Protein AF-A0A0M9DZT6-F1 (afdb_monomer)

Mean predicted aligned error: 10.67 Å

Secondary structure (DSSP, 8-state):
-HHHHHHHHHHHHHHHHTTSS-HHHHHHHHHHS-S--HHHHHHHHHHHHHHHHHHHHHHH-HHHHHHHHHHHHHHHHHHHHHHHHHHHT-SS-S-SSHHHHHHHHHHHHHHHHHHHHHHHHHHHHHHHHHHHTT-HHHHHHHTTS-TT--TTS---SPPP--SS-----HHHHHHHHHH-TT--GGGG--

Foldseek 3Di:
DLVVCVVVVVVVVVCVVVVVDDPVVVCCVQVVDPPDRPNVVSVVVVVVVVVVVVVVCCVVDPVNVVVVVVVVVLVVLLVVQLVVLCVQVDPDQQDPDPVSNVVVSVVSVVVLVVQLVLLVVLLVVLLVVCVVVVNVVVNVVSVVDHSSDPPPPPSHDDDDDDPDDPPPPSVVVSVVVVVPPPPPVVVPPD

pLDDT: mean 82.85, std 14.51, range [29.81, 97.62]

Solvent-accessible surface area (backbone atoms only — not comparable to full-atom values): 11210 Å² total; per-residue (Å²): 102,46,79,83,30,40,70,59,51,50,50,53,53,49,37,47,75,70,61,78,46,53,71,70,56,53,50,52,60,51,66,68,48,70,102,75,42,64,56,54,50,21,50,54,58,50,50,51,52,54,51,51,52,50,52,52,50,43,72,72,33,66,66,59,38,51,54,50,50,54,54,49,52,52,53,51,44,47,52,51,47,48,51,53,57,51,62,59,72,47,92,64,74,60,57,97,47,72,68,45,34,48,52,49,51,52,51,48,50,49,53,50,50,52,51,28,50,51,39,40,52,52,50,49,52,50,36,54,55,32,56,75,70,68,38,60,68,61,37,58,50,54,75,70,58,62,39,61,69,52,89,90,54,85,77,76,79,87,86,78,87,68,86,67,86,75,71,83,54,65,64,62,56,47,52,57,53,69,70,42,91,71,76,61,74,78,80,74,80,123

Structure (mmCIF, N/CA/C/O backbone):
data_AF-A0A0M9DZT6-F1
#
_entry.id   AF-A0A0M9DZT6-F1
#
loop_
_atom_site.group_PDB
_atom_site.id
_atom_site.type_symbol
_atom_site.label_atom_id
_atom_site.label_alt_id
_atom_site.label_comp_id
_atom_site.label_asym_id
_atom_site.label_entity_id
_atom_site.label_seq_id
_atom_site.pdbx_PDB_ins_code
_atom_site.Cartn_x
_atom_site.Cartn_y
_atom_si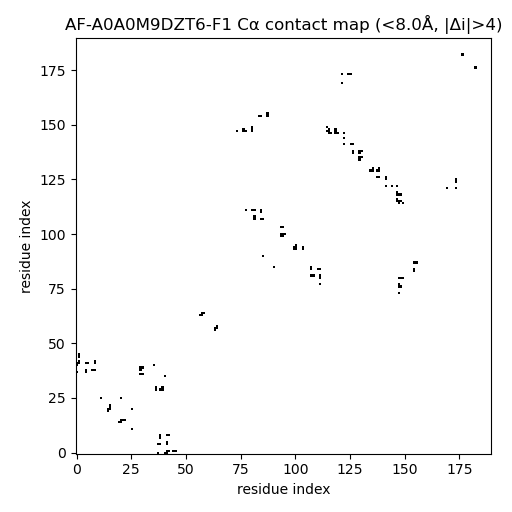te.Cartn_z
_atom_site.occupancy
_atom_site.B_iso_or_equiv
_atom_site.auth_seq_id
_atom_site.auth_comp_id
_atom_site.auth_asym_id
_atom_site.auth_atom_id
_atom_site.pdbx_PDB_model_num
ATOM 1 N N . MET A 1 1 ? 11.818 -10.547 -33.111 1.00 79.38 1 MET A N 1
ATOM 2 C CA . MET A 1 1 ? 12.364 -9.431 -32.307 1.00 79.38 1 MET A CA 1
ATOM 3 C C . MET A 1 1 ? 12.640 -9.843 -30.864 1.00 79.38 1 MET A C 1
ATOM 5 O O . MET A 1 1 ? 13.748 -9.607 -30.415 1.00 79.38 1 MET A O 1
ATOM 9 N N . ILE A 1 2 ? 11.700 -10.480 -30.147 1.00 88.31 2 ILE A N 1
ATOM 10 C CA . ILE A 1 2 ? 11.982 -10.993 -28.788 1.00 88.31 2 ILE A CA 1
ATOM 11 C C . ILE A 1 2 ? 13.050 -12.094 -28.830 1.00 88.31 2 ILE A C 1
ATOM 13 O O . ILE A 1 2 ? 14.079 -11.960 -28.187 1.00 88.31 2 ILE A O 1
ATOM 17 N N . VAL A 1 3 ? 12.852 -13.126 -29.660 1.00 93.38 3 VAL A N 1
ATOM 18 C CA . VAL A 1 3 ? 13.784 -14.268 -29.784 1.00 93.38 3 VAL A CA 1
ATOM 19 C C . VAL A 1 3 ? 15.208 -13.825 -30.139 1.00 93.38 3 VAL A C 1
ATOM 21 O O . VAL A 1 3 ? 16.168 -14.331 -29.577 1.00 93.38 3 VAL A O 1
ATOM 24 N N . SER A 1 4 ? 15.349 -12.838 -31.027 1.00 93.00 4 SER A N 1
ATOM 25 C CA . SER A 1 4 ? 16.654 -12.323 -31.465 1.00 93.00 4 SER A CA 1
ATOM 26 C C . SER A 1 4 ? 17.425 -11.571 -30.375 1.00 93.00 4 SER A C 1
ATOM 28 O O . SER A 1 4 ? 18.638 -11.470 -30.464 1.00 93.00 4 SER A O 1
ATOM 30 N N . GLU A 1 5 ? 16.735 -11.034 -29.368 1.00 94.31 5 GLU A N 1
ATOM 31 C CA . GLU A 1 5 ? 17.329 -10.265 -28.262 1.00 94.31 5 GLU A CA 1
ATOM 32 C C . GLU A 1 5 ? 17.191 -10.993 -26.915 1.00 94.31 5 GLU A C 1
ATOM 34 O O . GLU A 1 5 ? 17.476 -10.425 -25.860 1.00 94.31 5 GLU A O 1
ATOM 39 N N . TRP A 1 6 ? 16.748 -12.254 -26.928 1.00 94.69 6 TRP A N 1
ATOM 40 C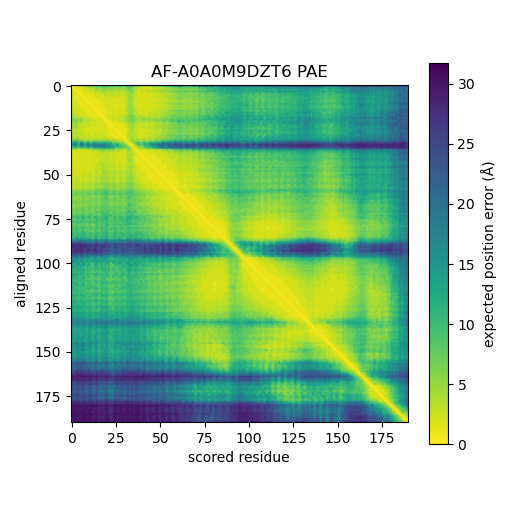 CA . TRP A 1 6 ? 16.420 -13.000 -25.716 1.00 94.69 6 TRP A CA 1
ATOM 41 C C . TRP A 1 6 ? 17.632 -13.177 -24.802 1.00 94.69 6 TRP A C 1
ATOM 43 O O . TRP A 1 6 ? 17.537 -12.921 -23.604 1.00 94.69 6 TRP A O 1
ATOM 53 N N . ASP A 1 7 ? 18.796 -13.493 -25.372 1.00 96.19 7 ASP A N 1
ATOM 54 C CA . ASP A 1 7 ? 20.043 -13.625 -24.614 1.00 96.19 7 ASP A CA 1
ATOM 55 C C . ASP A 1 7 ? 20.446 -12.314 -23.924 1.00 96.19 7 ASP A C 1
ATOM 57 O O . ASP A 1 7 ? 20.934 -12.324 -22.793 1.00 96.19 7 ASP A O 1
ATOM 61 N N . ASN A 1 8 ? 20.208 -11.166 -24.568 1.00 93.44 8 ASN A N 1
ATOM 62 C CA . ASN A 1 8 ? 20.478 -9.857 -23.973 1.00 93.44 8 ASN A CA 1
ATOM 63 C C . ASN A 1 8 ? 19.510 -9.561 -22.820 1.00 93.44 8 ASN A C 1
ATOM 65 O O . ASN A 1 8 ? 19.941 -9.080 -21.770 1.00 93.44 8 ASN A O 1
ATOM 69 N N . ASN A 1 9 ? 18.229 -9.902 -22.974 1.00 93.44 9 ASN A N 1
ATOM 70 C CA . ASN A 1 9 ? 17.236 -9.773 -21.907 1.00 93.44 9 ASN A CA 1
ATOM 71 C C . ASN A 1 9 ? 17.577 -10.674 -20.713 1.00 93.44 9 ASN A C 1
ATOM 73 O O . ASN A 1 9 ? 17.576 -10.204 -19.578 1.00 93.44 9 ASN A O 1
ATOM 77 N N . LEU A 1 10 ? 17.950 -11.934 -20.961 1.00 95.06 10 LEU A N 1
ATOM 78 C CA . LEU A 1 10 ? 18.382 -12.868 -19.919 1.00 95.06 10 LEU A CA 1
ATOM 79 C C . LEU A 1 10 ? 19.605 -12.355 -19.160 1.00 95.06 10 LEU A C 1
ATOM 81 O O . LEU A 1 10 ? 19.633 -12.435 -17.935 1.00 95.06 10 LEU A O 1
ATOM 85 N N . ARG A 1 11 ? 20.592 -11.780 -19.856 1.00 94.56 11 ARG A N 1
ATOM 86 C CA . ARG A 1 11 ? 21.756 -11.153 -19.208 1.00 94.56 11 ARG A CA 1
ATOM 87 C C . ARG A 1 11 ? 21.345 -9.986 -18.317 1.00 94.56 11 ARG A C 1
ATOM 89 O O . ARG A 1 11 ? 21.832 -9.888 -17.197 1.00 94.56 11 ARG A O 1
ATOM 96 N N . ILE A 1 12 ? 20.427 -9.134 -18.777 1.00 93.81 12 ILE A N 1
ATOM 97 C CA . ILE A 1 12 ? 19.889 -8.032 -17.965 1.00 93.81 12 ILE A CA 1
ATOM 98 C C . ILE A 1 12 ? 19.192 -8.579 -16.712 1.00 93.81 12 ILE A C 1
ATOM 100 O O . ILE A 1 12 ? 19.457 -8.095 -15.611 1.00 93.81 12 ILE A O 1
ATOM 104 N N . PHE A 1 13 ? 18.343 -9.599 -16.856 1.00 94.44 13 PHE A N 1
ATOM 105 C CA . PHE A 1 13 ? 17.651 -10.219 -15.725 1.00 94.44 13 PHE A CA 1
ATOM 106 C C . PHE A 1 13 ? 18.623 -10.880 -14.747 1.00 94.44 13 PHE A C 1
ATOM 108 O O . PHE A 1 13 ? 18.486 -10.686 -13.542 1.00 94.44 13 PHE A O 1
ATOM 115 N N . ALA A 1 14 ? 19.636 -11.590 -15.245 1.00 96.31 14 ALA A N 1
ATOM 116 C CA . ALA A 1 14 ? 20.667 -12.209 -14.423 1.00 96.31 14 ALA A CA 1
ATOM 117 C C . ALA A 1 14 ? 21.468 -11.160 -13.639 1.00 96.31 14 ALA A C 1
ATOM 119 O O . ALA A 1 14 ? 21.605 -11.286 -12.425 1.00 96.31 14 ALA A O 1
ATOM 120 N N . SER A 1 15 ? 21.930 -10.084 -14.285 1.00 95.50 15 SER A N 1
ATOM 121 C CA . SER A 1 15 ? 22.663 -9.010 -13.602 1.00 95.50 15 SER A CA 1
ATOM 122 C C . SER A 1 15 ? 21.811 -8.281 -12.555 1.00 95.50 15 SER A C 1
ATOM 124 O O . SER A 1 15 ? 22.331 -7.896 -11.507 1.00 95.50 15 SER A O 1
ATOM 126 N N . LEU A 1 16 ? 20.505 -8.108 -12.796 1.00 94.81 16 LEU A N 1
ATOM 127 C CA . LEU A 1 16 ? 19.576 -7.563 -11.798 1.00 94.81 16 LEU A CA 1
ATOM 128 C C . LEU A 1 16 ? 19.371 -8.533 -10.626 1.00 94.81 16 LEU A C 1
ATOM 130 O O . LEU A 1 16 ? 19.433 -8.116 -9.470 1.00 94.81 16 LEU A O 1
ATOM 134 N N . ALA A 1 17 ? 19.168 -9.823 -10.906 1.00 94.50 17 ALA A N 1
ATOM 135 C CA . ALA A 1 17 ? 18.980 -10.856 -9.888 1.00 94.50 17 ALA A CA 1
ATOM 136 C C . ALA A 1 17 ? 20.224 -11.030 -9.001 1.00 94.50 17 ALA A C 1
ATOM 138 O O . ALA A 1 17 ? 20.104 -11.156 -7.783 1.00 94.50 17 ALA A O 1
ATOM 139 N N . MET A 1 18 ? 21.419 -10.954 -9.596 1.00 96.19 18 MET A N 1
ATOM 140 C CA . MET A 1 18 ? 22.706 -10.983 -8.892 1.00 96.19 18 MET A CA 1
ATOM 141 C C . MET A 1 18 ? 23.053 -9.650 -8.207 1.00 96.19 18 MET A C 1
ATOM 143 O O . MET A 1 18 ? 24.067 -9.564 -7.520 1.00 96.19 18 MET A O 1
ATOM 147 N N . LYS A 1 19 ? 22.211 -8.614 -8.355 1.00 93.38 19 LYS A N 1
ATOM 148 C CA . LYS A 1 19 ? 22.417 -7.258 -7.813 1.00 93.38 19 LYS A CA 1
ATOM 149 C C . LYS A 1 19 ? 23.726 -6.597 -8.269 1.00 93.38 19 LYS A C 1
ATOM 151 O O . LYS A 1 19 ? 24.218 -5.684 -7.611 1.00 93.38 19 LYS A O 1
ATOM 156 N N . GLU A 1 20 ? 24.265 -7.012 -9.414 1.00 93.94 20 GLU A N 1
ATOM 157 C CA . GLU A 1 20 ? 25.467 -6.420 -10.021 1.00 93.94 20 GLU A CA 1
ATOM 158 C C . GLU A 1 20 ? 25.179 -5.051 -10.653 1.00 93.94 20 GLU A C 1
ATOM 160 O O . GLU A 1 20 ? 26.082 -4.245 -10.878 1.00 93.94 20 GLU A O 1
ATOM 165 N N . THR A 1 21 ? 23.908 -4.767 -10.945 1.00 92.56 21 THR A N 1
ATOM 166 C CA . THR A 1 21 ? 23.450 -3.476 -11.461 1.00 92.56 21 THR A CA 1
ATOM 167 C C . THR A 1 21 ? 22.092 -3.100 -10.877 1.00 92.56 21 THR A C 1
ATOM 169 O O . THR A 1 21 ? 21.307 -3.964 -10.487 1.00 92.56 21 THR A O 1
ATOM 172 N N . SER A 1 22 ? 21.794 -1.799 -10.823 1.00 93.44 22 SER A N 1
ATOM 173 C CA . SER A 1 22 ? 20.474 -1.313 -10.423 1.00 93.44 22 SER A CA 1
ATOM 174 C C . SER A 1 22 ? 19.540 -1.139 -11.620 1.00 93.44 22 SER A C 1
ATOM 176 O O . SER A 1 22 ? 19.960 -0.816 -12.734 1.00 93.44 22 SER A O 1
ATOM 178 N N . GLN A 1 23 ? 18.233 -1.251 -11.374 1.00 90.88 23 GLN A N 1
ATOM 179 C CA . GLN A 1 23 ? 17.206 -0.972 -12.382 1.00 90.88 23 GLN A CA 1
ATOM 180 C C . GLN A 1 23 ? 17.377 0.426 -13.002 1.00 90.88 23 GLN A C 1
ATOM 182 O O . GLN A 1 23 ? 17.257 0.590 -14.214 1.00 90.88 23 GLN A O 1
ATOM 187 N N . ALA A 1 24 ? 17.731 1.429 -12.192 1.00 93.00 24 ALA A N 1
ATOM 188 C CA . ALA A 1 24 ? 17.962 2.791 -12.665 1.00 93.00 24 ALA A CA 1
ATOM 189 C C . ALA A 1 24 ? 19.144 2.883 -13.648 1.00 93.00 24 ALA A C 1
ATOM 191 O O . ALA A 1 24 ? 19.077 3.636 -14.620 1.00 93.00 24 ALA A O 1
ATOM 192 N N . GLN A 1 25 ? 20.220 2.122 -13.423 1.00 92.12 25 GLN A N 1
ATOM 193 C CA . GLN A 1 25 ? 21.355 2.051 -14.348 1.00 92.12 25 GLN A CA 1
ATOM 194 C C . GLN A 1 25 ? 20.972 1.352 -15.654 1.00 92.12 25 GLN A C 1
ATOM 196 O O . GLN A 1 25 ? 21.301 1.860 -16.727 1.00 92.12 25 GLN A O 1
ATOM 201 N N . VAL A 1 26 ? 20.236 0.239 -15.575 1.00 91.31 26 VAL A N 1
ATOM 202 C CA . VAL A 1 26 ? 19.733 -0.491 -16.749 1.00 91.31 26 VAL A CA 1
ATOM 203 C C . VAL A 1 26 ? 18.841 0.407 -17.601 1.00 91.31 26 VAL A C 1
ATOM 205 O O . VAL A 1 26 ? 19.105 0.569 -18.789 1.00 91.31 26 VAL A O 1
ATOM 208 N N . ILE A 1 27 ? 17.843 1.065 -17.001 1.00 89.38 27 ILE A N 1
ATOM 209 C CA . ILE A 1 27 ? 16.939 1.977 -17.717 1.00 89.38 27 ILE A CA 1
ATOM 210 C C . ILE A 1 27 ? 17.725 3.124 -18.349 1.00 89.38 27 ILE A C 1
ATOM 212 O O . ILE A 1 27 ? 17.544 3.418 -19.528 1.00 89.38 27 ILE A O 1
ATOM 216 N N . ARG A 1 28 ? 18.639 3.753 -17.601 1.00 89.62 28 ARG A N 1
ATOM 217 C CA . ARG A 1 28 ? 19.465 4.848 -18.124 1.00 89.62 28 ARG A CA 1
ATOM 218 C C . ARG A 1 28 ? 20.302 4.400 -19.320 1.00 89.62 28 ARG A C 1
ATOM 220 O O . ARG A 1 28 ? 20.383 5.134 -20.297 1.00 89.62 28 ARG A O 1
ATOM 227 N N . LYS A 1 29 ? 20.886 3.200 -19.261 1.00 89.12 29 LYS A N 1
ATOM 228 C CA . LYS A 1 29 ? 21.697 2.622 -20.339 1.00 89.12 29 LYS A CA 1
ATOM 229 C C . LYS A 1 29 ? 20.857 2.224 -21.547 1.00 89.12 29 LYS A C 1
ATOM 231 O O . LYS A 1 29 ? 21.292 2.434 -22.667 1.00 89.12 29 LYS A O 1
ATOM 236 N N . LEU A 1 30 ? 19.670 1.658 -21.353 1.00 88.19 30 LEU A N 1
ATOM 237 C CA . LEU A 1 30 ? 18.794 1.275 -22.461 1.00 88.19 30 LEU A CA 1
ATOM 238 C C . LEU A 1 30 ? 18.207 2.500 -23.174 1.00 88.19 30 LEU A C 1
ATOM 240 O O . LEU A 1 30 ? 18.096 2.487 -24.401 1.00 88.19 30 LEU A O 1
ATOM 244 N N . SER A 1 31 ? 17.901 3.553 -22.413 1.00 84.94 31 SER A N 1
ATOM 245 C CA . SER A 1 31 ? 17.312 4.806 -22.899 1.00 84.94 31 SER A CA 1
ATOM 246 C C . SER A 1 31 ? 18.332 5.821 -23.429 1.00 84.94 31 SER A C 1
ATOM 248 O O . SER A 1 31 ? 17.931 6.784 -24.077 1.00 84.94 31 SER A O 1
ATOM 250 N N . SER A 1 32 ? 19.633 5.647 -23.165 1.00 82.69 32 SER A N 1
ATOM 251 C CA . SER A 1 32 ? 20.679 6.557 -23.659 1.00 82.69 32 SER A CA 1
ATOM 252 C C . SER A 1 32 ? 21.032 6.341 -25.132 1.00 82.69 32 SER A C 1
ATOM 254 O O . SER A 1 32 ? 21.527 7.258 -25.789 1.00 82.69 32 SER A O 1
ATOM 256 N N . TYR A 1 33 ? 20.773 5.150 -25.679 1.00 72.75 33 TYR A N 1
ATOM 257 C CA . TYR A 1 33 ? 20.941 4.892 -27.107 1.00 72.75 33 TYR A CA 1
ATOM 258 C C . TYR A 1 33 ? 19.842 5.611 -27.905 1.00 72.75 33 TYR A C 1
ATOM 260 O O . TYR A 1 33 ? 18.697 5.692 -27.462 1.00 72.75 33 TYR A O 1
ATOM 268 N N . LYS A 1 34 ? 20.183 6.136 -29.099 1.00 63.81 34 LYS A N 1
ATOM 269 C CA . LYS A 1 34 ? 19.223 6.756 -30.042 1.00 63.81 34 LYS A CA 1
ATOM 270 C C . LYS A 1 34 ? 17.942 5.916 -30.121 1.00 63.81 34 LYS A C 1
ATOM 272 O O . LYS A 1 34 ? 18.056 4.699 -30.082 1.00 63.81 34 LYS A O 1
ATOM 277 N N . ARG A 1 35 ? 16.787 6.588 -30.301 1.00 63.69 35 ARG A N 1
ATOM 278 C CA . ARG A 1 35 ? 15.351 6.167 -30.346 1.00 63.69 35 ARG A CA 1
ATOM 279 C C . ARG A 1 35 ? 14.955 4.729 -30.774 1.00 63.69 35 ARG A C 1
ATOM 281 O O . ARG A 1 35 ? 13.774 4.406 -30.743 1.00 63.69 35 ARG A O 1
ATOM 288 N N . ASN A 1 36 ? 15.873 3.866 -31.185 1.00 71.00 36 ASN A N 1
ATOM 289 C CA . ASN A 1 36 ? 15.648 2.542 -31.728 1.00 71.00 36 ASN A CA 1
ATOM 290 C C . ASN A 1 36 ? 16.573 1.476 -31.096 1.00 71.00 36 ASN A C 1
ATOM 292 O O . ASN A 1 36 ? 17.306 0.801 -31.812 1.00 71.00 36 ASN A O 1
ATOM 296 N N . ASN A 1 37 ? 16.564 1.329 -29.765 1.00 88.25 37 ASN A N 1
ATOM 297 C CA . ASN A 1 37 ? 17.274 0.237 -29.087 1.00 88.25 37 ASN A CA 1
ATOM 298 C C . ASN A 1 37 ? 16.478 -1.087 -29.236 1.00 88.25 37 ASN A C 1
ATOM 300 O O . ASN A 1 37 ? 15.364 -1.173 -28.706 1.00 88.25 37 ASN A O 1
ATOM 304 N N . PRO A 1 38 ? 17.003 -2.105 -29.949 1.00 90.06 38 PRO A N 1
ATOM 305 C CA . PRO A 1 38 ? 16.289 -3.358 -30.200 1.00 90.06 38 PRO A CA 1
ATOM 306 C C . PRO A 1 38 ? 16.051 -4.170 -28.922 1.00 90.06 38 PRO A C 1
ATOM 308 O O . PRO A 1 38 ? 14.961 -4.713 -28.761 1.00 90.06 38 PRO A O 1
ATOM 311 N N . THR A 1 39 ? 17.000 -4.182 -27.982 1.00 91.00 39 THR A N 1
ATOM 312 C CA . THR A 1 39 ? 16.859 -4.861 -26.686 1.00 91.00 39 THR A CA 1
ATOM 313 C C . THR A 1 39 ? 15.754 -4.217 -25.848 1.00 91.00 39 THR A C 1
ATOM 315 O O . THR A 1 39 ? 14.900 -4.910 -25.304 1.00 91.00 39 THR A O 1
ATOM 318 N N . LEU A 1 40 ? 15.689 -2.878 -25.809 1.00 90.81 40 LEU A N 1
ATOM 319 C CA . LEU A 1 40 ? 14.599 -2.167 -25.124 1.00 90.81 40 LEU A CA 1
ATOM 320 C C . LEU A 1 40 ? 13.233 -2.497 -25.741 1.00 90.81 40 LEU A C 1
ATOM 322 O O . LEU A 1 40 ? 12.272 -2.748 -25.019 1.00 90.81 40 LEU A O 1
ATOM 326 N N . LYS A 1 41 ? 13.141 -2.529 -27.075 1.00 91.00 41 LYS A N 1
ATOM 327 C CA . LYS A 1 41 ? 11.907 -2.925 -27.766 1.00 91.00 41 LYS A CA 1
ATOM 328 C C . LYS A 1 41 ? 11.523 -4.371 -27.460 1.00 91.00 41 LYS A C 1
ATOM 330 O O . LYS A 1 41 ? 10.357 -4.640 -27.205 1.00 91.00 41 LYS A O 1
ATOM 335 N N . ALA A 1 42 ? 12.486 -5.289 -27.464 1.00 93.06 42 ALA A N 1
ATOM 336 C CA . ALA A 1 42 ? 12.254 -6.683 -27.112 1.00 93.06 42 ALA A CA 1
ATOM 337 C C . ALA A 1 42 ? 11.767 -6.843 -25.663 1.00 93.06 42 ALA A C 1
ATOM 339 O O . ALA A 1 42 ? 10.868 -7.644 -25.430 1.00 93.06 42 ALA A O 1
ATOM 340 N N . LEU A 1 43 ? 12.304 -6.067 -24.712 1.00 91.81 43 LEU A N 1
ATOM 341 C CA . LEU A 1 43 ? 11.820 -6.033 -23.325 1.00 91.81 43 LEU A CA 1
ATOM 342 C C . LEU A 1 43 ? 10.376 -5.535 -23.230 1.00 91.81 43 LEU A C 1
ATOM 344 O O . LEU A 1 43 ? 9.578 -6.156 -22.541 1.00 91.81 43 LEU A O 1
ATOM 348 N N . ILE A 1 44 ? 10.027 -4.458 -23.942 1.00 91.50 44 ILE A N 1
ATOM 349 C CA . ILE A 1 44 ? 8.655 -3.927 -23.960 1.00 91.50 44 ILE A CA 1
ATOM 350 C C . ILE A 1 44 ? 7.678 -4.952 -24.551 1.00 91.50 44 ILE A C 1
ATOM 352 O O . ILE A 1 44 ? 6.599 -5.158 -24.006 1.00 91.50 44 ILE A O 1
ATOM 356 N N . GLU A 1 45 ? 8.032 -5.610 -25.658 1.00 93.94 45 GLU A N 1
ATOM 357 C CA . GLU A 1 45 ? 7.164 -6.644 -26.238 1.00 93.94 45 GLU A CA 1
ATOM 358 C C . GLU A 1 45 ? 7.059 -7.886 -25.342 1.00 93.94 45 GLU A C 1
ATOM 360 O O . GLU A 1 45 ? 5.994 -8.492 -25.266 1.00 93.94 45 GLU A O 1
ATOM 365 N N . PHE A 1 46 ? 8.126 -8.251 -24.627 1.00 94.00 46 PHE A N 1
ATOM 366 C CA . PHE A 1 46 ? 8.072 -9.316 -23.626 1.00 94.00 46 PHE A CA 1
ATOM 367 C C . PHE A 1 46 ? 7.142 -8.952 -22.457 1.00 94.00 46 PHE A C 1
ATOM 369 O O . PHE A 1 46 ? 6.284 -9.752 -22.093 1.00 94.00 46 PHE A O 1
ATOM 376 N N . ASP A 1 47 ? 7.249 -7.730 -21.929 1.00 94.00 47 ASP A N 1
ATOM 377 C CA . ASP A 1 47 ? 6.375 -7.212 -20.870 1.00 94.00 47 ASP A CA 1
ATOM 378 C C . ASP A 1 47 ? 4.894 -7.245 -21.282 1.00 94.00 47 ASP A C 1
ATOM 380 O O . ASP A 1 47 ? 4.046 -7.705 -20.522 1.00 94.00 47 ASP A O 1
ATOM 384 N N . LYS A 1 48 ? 4.578 -6.893 -22.536 1.00 96.06 48 LYS A N 1
ATOM 385 C CA . LYS A 1 48 ? 3.211 -7.007 -23.075 1.00 96.06 48 LYS A CA 1
ATOM 386 C C . LYS A 1 48 ? 2.670 -8.437 -23.066 1.00 96.06 48 LYS A C 1
ATOM 388 O O . LYS A 1 48 ? 1.472 -8.611 -22.845 1.00 96.06 48 LYS A O 1
ATOM 393 N N . ILE A 1 49 ? 3.504 -9.451 -23.315 1.00 96.06 49 ILE A N 1
ATOM 394 C CA . ILE A 1 49 ? 3.077 -10.860 -23.250 1.00 96.06 49 ILE A CA 1
ATOM 395 C C . ILE A 1 49 ? 2.706 -11.217 -21.810 1.00 96.06 49 ILE A C 1
ATOM 397 O O . ILE A 1 49 ? 1.623 -11.750 -21.580 1.00 96.06 49 ILE A O 1
ATOM 401 N N . ILE A 1 50 ? 3.563 -10.868 -20.845 1.00 96.19 50 ILE A N 1
ATOM 402 C CA . ILE A 1 50 ? 3.300 -11.101 -19.418 1.00 96.19 50 ILE A CA 1
ATOM 403 C C . ILE A 1 50 ? 2.029 -10.370 -18.975 1.00 96.19 50 ILE A C 1
ATOM 405 O O . ILE A 1 50 ? 1.166 -10.971 -18.341 1.00 96.19 50 ILE A O 1
ATOM 409 N N . MET A 1 51 ? 1.867 -9.107 -19.373 1.00 96.88 51 MET A N 1
ATOM 410 C CA . MET A 1 51 ? 0.672 -8.320 -19.071 1.00 96.88 51 MET A CA 1
ATOM 411 C C . MET A 1 51 ? -0.590 -8.931 -19.693 1.00 96.88 51 MET A C 1
ATOM 413 O O . MET A 1 51 ? -1.643 -8.940 -19.065 1.00 96.88 51 MET A O 1
ATOM 417 N N . SER A 1 52 ? -0.496 -9.475 -20.909 1.00 97.62 52 SER A N 1
ATOM 418 C CA . SER A 1 52 ? -1.627 -10.140 -21.565 1.00 97.62 52 SER A CA 1
ATOM 419 C C . SER A 1 52 ? -2.047 -11.402 -20.813 1.00 97.62 52 SER A C 1
ATOM 421 O O . SER A 1 52 ? -3.236 -11.593 -20.580 1.00 97.62 52 SER A O 1
ATOM 423 N N . LEU A 1 53 ? -1.085 -12.230 -20.389 1.00 96.75 53 LEU A N 1
ATOM 424 C CA . LEU A 1 53 ? -1.355 -13.413 -19.563 1.00 96.75 53 LEU A CA 1
ATOM 425 C C . LEU A 1 53 ? -1.998 -13.020 -18.229 1.00 96.75 53 LEU A C 1
ATOM 427 O O . LEU A 1 53 ? -3.043 -13.558 -17.880 1.00 96.75 53 LEU A O 1
ATOM 431 N N . TYR A 1 54 ? -1.443 -12.014 -17.551 1.00 95.69 54 TYR A N 1
ATOM 432 C CA . TYR A 1 54 ? -1.999 -11.482 -16.308 1.00 95.69 54 TYR A CA 1
ATOM 433 C C . TYR A 1 54 ? -3.444 -10.991 -16.472 1.00 95.69 54 TYR A C 1
ATOM 435 O O . TYR A 1 54 ? -4.291 -11.274 -15.631 1.00 95.69 54 TYR A O 1
ATOM 443 N N . ILE A 1 55 ? -3.751 -10.259 -17.551 1.00 96.50 55 ILE A N 1
ATOM 444 C CA . ILE A 1 55 ? -5.112 -9.769 -17.818 1.00 96.50 55 ILE A CA 1
ATOM 445 C C . ILE A 1 55 ? -6.071 -10.936 -18.072 1.00 96.50 55 ILE A C 1
ATOM 447 O O . ILE A 1 55 ? -7.202 -10.896 -17.592 1.00 96.50 55 ILE A O 1
ATOM 451 N N . LEU A 1 56 ? -5.642 -11.964 -18.812 1.00 96.62 56 LEU A N 1
ATOM 452 C CA . LEU A 1 56 ? -6.463 -13.152 -19.052 1.00 96.62 56 LEU A CA 1
ATOM 453 C C . LEU A 1 56 ? -6.772 -13.884 -17.740 1.00 96.62 56 LEU A C 1
ATOM 455 O O . LEU A 1 56 ? -7.941 -14.150 -17.472 1.00 96.62 56 LEU A O 1
ATOM 459 N N . GLU A 1 57 ? -5.763 -14.121 -16.898 1.00 95.12 57 GLU A N 1
ATOM 460 C CA . GLU A 1 57 ? -5.944 -14.707 -15.561 1.00 95.12 57 GLU A CA 1
ATOM 461 C C . GLU A 1 57 ? -6.873 -13.850 -14.691 1.00 95.12 57 GLU A C 1
ATOM 463 O O . GLU A 1 57 ? -7.800 -14.363 -14.073 1.00 95.12 57 GLU A O 1
ATOM 468 N N . TYR A 1 58 ? -6.697 -12.528 -14.700 1.00 94.62 58 TYR A N 1
ATOM 469 C CA . TYR A 1 58 ? -7.529 -11.597 -13.936 1.00 94.62 58 TYR A CA 1
ATOM 470 C C . TYR A 1 58 ? -9.010 -11.609 -14.360 1.00 94.62 58 TYR A C 1
ATOM 472 O O . TYR A 1 58 ? -9.908 -11.410 -13.533 1.00 94.62 58 TYR A O 1
ATOM 480 N N . ILE A 1 59 ? -9.283 -11.805 -15.654 1.00 94.38 59 ILE A N 1
ATOM 481 C CA . ILE A 1 59 ? -10.649 -11.894 -16.190 1.00 94.38 59 ILE A CA 1
ATOM 482 C C . ILE A 1 59 ? -11.295 -13.238 -15.833 1.00 94.38 59 ILE A C 1
ATOM 484 O O . ILE A 1 59 ? -12.495 -13.257 -15.540 1.00 94.38 59 ILE A O 1
ATOM 488 N N . ASP A 1 60 ? -10.525 -14.324 -15.847 1.00 96.12 60 ASP A N 1
ATOM 489 C CA . ASP A 1 60 ? -11.016 -15.687 -15.619 1.00 96.12 60 ASP A CA 1
ATOM 490 C C . ASP A 1 60 ? -11.195 -16.004 -14.123 1.00 96.12 60 ASP A C 1
ATOM 492 O O . ASP A 1 60 ? -12.204 -16.582 -13.727 1.00 96.12 60 ASP A O 1
ATOM 496 N N . ASP A 1 61 ? -10.277 -15.539 -13.267 1.00 95.94 61 ASP A N 1
ATOM 497 C CA . ASP A 1 61 ? -10.273 -15.829 -11.831 1.00 95.94 61 ASP A CA 1
ATOM 498 C C . ASP A 1 61 ? -10.959 -14.710 -11.001 1.00 95.94 61 ASP A C 1
ATOM 500 O O . ASP A 1 61 ? -10.425 -13.600 -10.833 1.00 95.94 61 ASP A O 1
ATOM 504 N N . PRO A 1 62 ? -12.158 -14.958 -10.435 1.00 94.12 62 PRO A N 1
ATOM 505 C CA . PRO A 1 62 ? -12.841 -13.997 -9.572 1.00 94.12 62 PRO A CA 1
ATOM 506 C C . PRO A 1 62 ? -12.133 -13.770 -8.225 1.00 94.12 62 PRO A C 1
ATOM 508 O O . PRO A 1 62 ? -12.225 -12.665 -7.678 1.00 94.12 62 PRO A O 1
ATOM 511 N N . ASP A 1 63 ? -11.407 -14.755 -7.693 1.00 93.75 63 ASP A N 1
ATOM 512 C CA . ASP A 1 63 ? -10.674 -14.626 -6.433 1.00 93.75 63 ASP A CA 1
ATOM 513 C C . ASP A 1 63 ? -9.441 -13.738 -6.613 1.00 93.75 63 ASP A C 1
ATOM 515 O O . ASP A 1 63 ? -9.223 -12.812 -5.820 1.00 93.75 63 ASP A O 1
ATOM 519 N N . MET A 1 64 ? -8.679 -13.935 -7.696 1.00 92.81 64 MET A N 1
ATOM 520 C CA . MET A 1 64 ? -7.589 -13.033 -8.091 1.00 92.81 64 MET A CA 1
ATOM 521 C C . MET A 1 64 ? -8.089 -11.590 -8.197 1.00 92.81 64 MET A C 1
ATOM 523 O O . MET A 1 64 ? -7.519 -10.676 -7.592 1.00 92.81 64 MET A O 1
ATOM 527 N N . ARG A 1 65 ? -9.207 -11.382 -8.897 1.00 93.69 65 ARG A N 1
ATOM 528 C CA . ARG A 1 65 ? -9.826 -10.063 -9.072 1.00 93.69 65 ARG A CA 1
ATOM 529 C C . ARG A 1 65 ? -10.230 -9.423 -7.750 1.00 93.69 65 ARG A C 1
ATOM 531 O O . ARG A 1 65 ? -9.924 -8.254 -7.506 1.00 93.69 65 ARG A O 1
ATOM 538 N N . SER A 1 66 ? -10.883 -10.190 -6.880 1.00 90.94 66 SER A N 1
ATOM 539 C CA . SER A 1 66 ? -11.294 -9.751 -5.544 1.00 90.94 66 SER A CA 1
ATOM 540 C C . SER A 1 66 ? -10.092 -9.331 -4.694 1.00 90.94 66 SER A C 1
ATOM 542 O O . SER A 1 66 ? -10.109 -8.279 -4.047 1.00 90.94 66 SER A O 1
ATOM 544 N N . ASN A 1 67 ? -9.002 -10.098 -4.745 1.00 89.12 67 ASN A N 1
ATOM 545 C CA . ASN A 1 67 ? -7.769 -9.796 -4.021 1.00 89.12 67 ASN A CA 1
ATOM 546 C C . ASN A 1 67 ? -7.074 -8.527 -4.541 1.00 89.12 67 ASN A C 1
ATOM 548 O O . ASN A 1 67 ? -6.627 -7.695 -3.739 1.00 89.12 67 ASN A O 1
ATOM 552 N N . VAL A 1 68 ? -7.028 -8.340 -5.863 1.00 90.81 68 VAL A N 1
ATOM 553 C CA . VAL A 1 68 ? -6.506 -7.117 -6.492 1.00 90.81 68 VAL A CA 1
ATOM 554 C C . VAL A 1 68 ? -7.349 -5.907 -6.088 1.00 90.81 68 VAL A C 1
ATOM 556 O O . VAL A 1 68 ? -6.796 -4.942 -5.562 1.00 90.81 68 VAL A O 1
ATOM 559 N N . HIS A 1 69 ? -8.679 -5.971 -6.221 1.00 89.00 69 HIS A N 1
ATOM 560 C CA . HIS A 1 69 ? -9.566 -4.882 -5.795 1.00 89.00 69 HIS A CA 1
ATOM 561 C C . HIS A 1 69 ? -9.419 -4.555 -4.314 1.00 89.00 69 HIS A C 1
ATOM 563 O O . HIS A 1 69 ? -9.335 -3.388 -3.948 1.00 89.00 69 HIS A O 1
ATOM 569 N N . ARG A 1 70 ? -9.323 -5.564 -3.443 1.00 86.69 70 ARG A N 1
ATOM 570 C CA . ARG A 1 70 ? -9.099 -5.342 -2.010 1.00 86.69 70 ARG A CA 1
ATOM 571 C C . ARG A 1 70 ? -7.804 -4.572 -1.753 1.00 86.69 70 ARG A C 1
ATOM 573 O O . ARG A 1 70 ? -7.763 -3.723 -0.866 1.00 86.69 70 ARG A O 1
ATOM 580 N N . THR A 1 71 ? -6.751 -4.870 -2.505 1.00 86.25 71 THR A N 1
ATOM 581 C CA . THR A 1 71 ? -5.455 -4.192 -2.378 1.00 86.25 71 THR A CA 1
ATOM 582 C C . THR A 1 71 ? -5.527 -2.758 -2.899 1.00 86.25 71 THR A C 1
ATOM 584 O O . THR A 1 71 ? -5.074 -1.845 -2.209 1.00 86.25 71 THR A O 1
ATOM 587 N N . LEU A 1 72 ? -6.170 -2.545 -4.051 1.00 88.12 72 LEU A N 1
ATOM 588 C CA . LEU A 1 72 ? -6.414 -1.215 -4.614 1.00 88.12 72 LEU A CA 1
ATOM 589 C C . LEU A 1 72 ? -7.237 -0.344 -3.661 1.00 88.12 72 LEU A C 1
ATOM 591 O O . LEU A 1 72 ? -6.795 0.744 -3.305 1.00 88.12 72 LEU A O 1
ATOM 595 N N . ASN A 1 73 ? -8.351 -0.863 -3.141 1.00 88.00 73 ASN A N 1
ATOM 596 C CA . ASN A 1 73 ? -9.218 -0.147 -2.204 1.00 88.00 73 ASN A CA 1
ATOM 597 C C . ASN A 1 73 ? -8.465 0.299 -0.939 1.00 88.00 73 ASN A C 1
ATOM 599 O O . ASN A 1 73 ? -8.723 1.378 -0.412 1.00 88.00 73 ASN A O 1
ATOM 603 N N . ARG A 1 74 ? -7.507 -0.499 -0.442 1.00 86.06 74 ARG A N 1
ATOM 604 C CA . ARG A 1 74 ? -6.649 -0.094 0.689 1.00 86.06 74 ARG A CA 1
ATOM 605 C C . ARG A 1 74 ? -5.744 1.082 0.323 1.00 86.06 74 ARG A C 1
ATOM 607 O O . ARG A 1 74 ? -5.607 2.005 1.123 1.00 86.06 74 ARG A O 1
ATOM 614 N N . GLY A 1 75 ? -5.137 1.047 -0.864 1.00 88.62 75 GLY A N 1
ATOM 615 C CA . GLY A 1 75 ? -4.314 2.143 -1.378 1.00 88.62 75 GLY A CA 1
ATOM 616 C C . GLY A 1 75 ? -5.127 3.422 -1.576 1.00 88.62 75 GLY A C 1
ATOM 617 O O . GLY A 1 75 ? -4.728 4.489 -1.117 1.00 88.62 75 GLY A O 1
ATOM 618 N N . GLU A 1 76 ? -6.310 3.310 -2.176 1.00 89.81 76 GLU A N 1
ATOM 619 C CA . GLU A 1 76 ? -7.237 4.428 -2.360 1.00 89.81 76 GLU A CA 1
ATOM 620 C C . GLU A 1 76 ? -7.692 5.022 -1.026 1.00 89.81 76 GLU A C 1
ATOM 622 O O . GLU A 1 76 ? -7.634 6.238 -0.858 1.00 89.81 76 GLU A O 1
ATOM 627 N N . ALA A 1 77 ? -8.059 4.191 -0.046 1.00 89.00 77 ALA A N 1
ATOM 628 C CA . ALA A 1 77 ?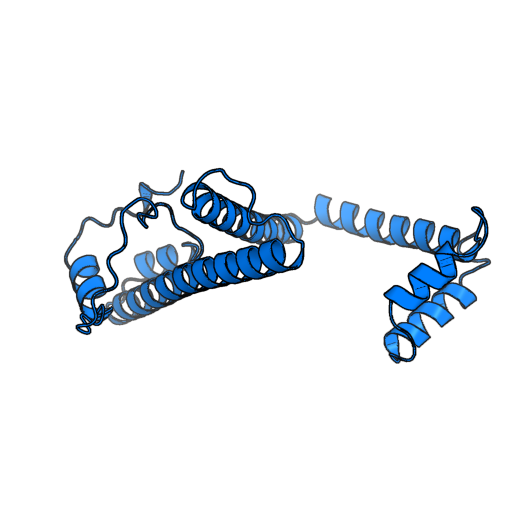 -8.426 4.654 1.291 1.00 89.00 77 ALA A CA 1
ATOM 629 C C . ALA A 1 77 ? -7.277 5.422 1.968 1.00 89.00 77 ALA A C 1
ATOM 631 O O . ALA A 1 77 ? -7.500 6.478 2.564 1.00 89.00 77 ALA A O 1
ATOM 632 N N . LEU A 1 78 ? -6.036 4.939 1.830 1.00 90.31 78 LEU A N 1
ATOM 633 C CA . LEU A 1 78 ? -4.855 5.641 2.335 1.00 90.31 78 LEU A CA 1
ATOM 634 C C . LEU A 1 78 ? -4.660 6.986 1.624 1.00 90.31 78 LEU A C 1
ATOM 636 O O . LEU A 1 78 ? -4.398 7.999 2.271 1.00 90.31 78 LEU A O 1
ATOM 640 N N . HIS A 1 79 ? -4.816 7.026 0.302 1.00 90.62 79 HIS A N 1
ATOM 641 C CA . HIS A 1 79 ? -4.725 8.272 -0.455 1.00 90.62 79 HIS A CA 1
ATOM 642 C C . HIS A 1 79 ? -5.832 9.265 -0.085 1.00 90.62 79 HIS A C 1
ATOM 644 O O . HIS A 1 79 ? -5.563 10.464 0.014 1.00 90.62 79 HIS A O 1
ATOM 650 N N . GLN A 1 80 ? -7.050 8.791 0.176 1.00 91.00 80 GLN A N 1
ATOM 651 C CA . GLN A 1 80 ? -8.152 9.619 0.665 1.00 91.00 80 GLN A CA 1
ATOM 652 C C . GLN A 1 80 ? -7.851 10.194 2.055 1.00 91.00 80 GLN A C 1
ATOM 654 O O . GLN A 1 80 ? -8.048 11.391 2.259 1.00 91.00 80 GLN A O 1
ATOM 659 N N . LEU A 1 81 ? -7.304 9.388 2.973 1.00 90.75 81 LEU A N 1
ATOM 660 C CA . LEU A 1 81 ? -6.839 9.849 4.286 1.00 90.75 81 LEU A CA 1
ATOM 661 C C . LEU A 1 81 ? -5.769 10.940 4.151 1.00 90.75 81 LEU A C 1
ATOM 663 O O . LEU A 1 81 ? -5.899 12.023 4.719 1.00 90.75 81 LEU A O 1
ATOM 667 N N . ILE A 1 82 ? -4.736 10.692 3.343 1.00 90.06 82 ILE A N 1
ATOM 668 C CA . ILE A 1 82 ? -3.677 11.672 3.066 1.00 90.06 82 ILE A CA 1
ATOM 669 C C . ILE A 1 82 ? -4.277 12.961 2.486 1.00 90.06 82 ILE A C 1
ATOM 671 O O . ILE A 1 82 ? -3.911 14.059 2.903 1.00 90.06 82 ILE A O 1
ATOM 675 N N . SER A 1 83 ? -5.223 12.849 1.549 1.00 88.06 83 SER A N 1
ATOM 676 C CA . SER A 1 83 ? -5.924 14.001 0.974 1.00 88.06 83 SER A CA 1
ATOM 677 C C . SER A 1 83 ? -6.690 14.794 2.037 1.00 88.06 83 SER A C 1
ATOM 679 O O . SER A 1 83 ? -6.634 16.024 2.041 1.00 88.06 83 SER A O 1
ATOM 681 N N . ALA A 1 84 ? -7.368 14.114 2.963 1.00 88.88 84 ALA A N 1
ATOM 682 C CA . ALA A 1 84 ? -8.107 14.746 4.049 1.00 88.88 84 ALA A CA 1
ATOM 683 C C . ALA A 1 84 ? -7.190 15.508 5.014 1.00 88.88 84 ALA A C 1
ATOM 685 O O . ALA A 1 84 ? -7.458 16.671 5.307 1.00 88.88 84 ALA A O 1
ATOM 686 N N . ILE A 1 85 ? -6.070 14.902 5.425 1.00 88.69 85 ILE A N 1
ATOM 687 C CA . ILE A 1 85 ? -5.063 15.552 6.280 1.00 88.69 85 ILE A CA 1
ATOM 688 C C . ILE A 1 85 ? -4.526 16.817 5.598 1.00 88.69 85 ILE A C 1
ATOM 690 O O . ILE A 1 85 ? -4.475 17.888 6.203 1.00 88.69 85 ILE A O 1
ATOM 694 N N . ARG A 1 86 ? -4.194 16.728 4.304 1.00 85.19 86 ARG A N 1
ATOM 695 C CA . ARG A 1 86 ? -3.681 17.874 3.540 1.00 85.19 86 ARG A CA 1
ATOM 696 C C . ARG A 1 86 ? -4.691 19.011 3.425 1.00 85.19 86 ARG A C 1
ATOM 698 O O . ARG A 1 86 ? -4.303 20.170 3.519 1.00 85.19 86 ARG A O 1
ATOM 705 N N . LYS A 1 87 ? -5.982 18.704 3.253 1.00 83.19 87 LYS A N 1
ATOM 706 C CA . LYS A 1 87 ? -7.047 19.721 3.157 1.00 83.19 87 LYS A CA 1
ATOM 707 C C . LYS A 1 87 ? -7.162 20.589 4.412 1.00 83.19 87 LYS A C 1
ATOM 709 O O . LYS A 1 87 ? -7.548 21.747 4.293 1.00 83.19 87 LYS A O 1
ATOM 714 N N . VAL A 1 88 ? -6.845 20.044 5.586 1.00 78.69 88 VAL A N 1
ATOM 715 C CA . VAL A 1 88 ? -6.900 20.770 6.865 1.00 78.69 88 VAL A CA 1
ATOM 716 C C . VAL A 1 88 ? -5.735 21.743 7.020 1.00 78.69 88 VAL A C 1
ATOM 718 O O . VAL A 1 88 ? -5.902 22.808 7.605 1.00 78.69 88 VAL A O 1
ATOM 721 N N . SER A 1 89 ? -4.570 21.412 6.466 1.00 67.38 89 SER A N 1
ATOM 722 C CA . SER A 1 89 ? -3.316 22.157 6.640 1.00 67.38 89 SER A CA 1
ATOM 723 C C . SER A 1 89 ? -3.248 23.503 5.888 1.00 67.38 89 SER A C 1
ATOM 725 O O . SER A 1 89 ? -2.162 24.053 5.722 1.00 67.38 89 SER A O 1
ATOM 727 N N . ASP A 1 90 ? -4.391 24.064 5.495 1.00 61.22 90 ASP A N 1
ATOM 728 C CA . ASP A 1 90 ? -4.545 25.250 4.648 1.00 61.22 90 ASP A CA 1
ATOM 729 C C . ASP A 1 90 ? -4.171 24.988 3.171 1.00 61.22 90 ASP A C 1
ATOM 731 O O . ASP A 1 90 ? -3.200 24.307 2.853 1.00 61.22 90 ASP A O 1
ATOM 735 N N . LYS A 1 91 ? -4.961 25.514 2.222 1.00 56.69 91 LYS A N 1
ATOM 736 C CA . LYS A 1 91 ? -4.885 25.197 0.770 1.00 56.69 91 LYS A CA 1
ATOM 737 C C . LYS A 1 91 ? -3.623 25.720 0.056 1.00 56.69 91 LYS A C 1
ATOM 739 O O . LYS A 1 91 ? -3.594 25.797 -1.174 1.00 56.69 91 LYS A O 1
ATOM 744 N N . LYS A 1 92 ? -2.596 26.137 0.794 1.00 58.97 92 LYS A N 1
ATOM 745 C CA . LYS A 1 92 ? -1.338 26.609 0.216 1.00 58.97 92 LYS A CA 1
ATOM 746 C C . LYS A 1 92 ? -0.497 25.390 -0.141 1.00 58.97 92 LYS A C 1
ATOM 748 O O . LYS A 1 92 ? -0.350 24.482 0.669 1.00 58.97 92 LYS A O 1
ATOM 753 N N . LEU A 1 93 ? 0.025 25.366 -1.368 1.00 58.44 93 LEU A N 1
ATOM 754 C CA . LEU A 1 93 ? 0.997 24.358 -1.790 1.00 58.44 93 LEU A CA 1
ATOM 755 C C . LEU A 1 93 ? 2.082 24.235 -0.707 1.00 58.44 93 LEU A C 1
ATOM 757 O O . LEU A 1 93 ? 2.583 25.271 -0.254 1.00 58.44 93 LEU A O 1
ATOM 7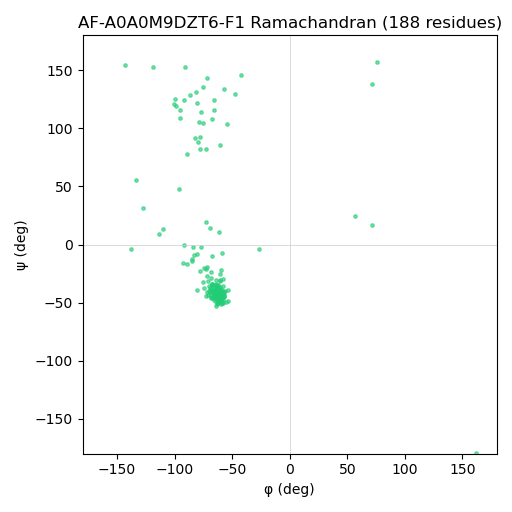61 N N . PRO A 1 94 ? 2.398 23.014 -0.249 1.00 56.69 94 PRO A N 1
ATOM 762 C CA . PRO A 1 94 ? 3.359 22.834 0.819 1.00 56.69 94 PRO A CA 1
ATOM 763 C C . PRO A 1 94 ? 4.739 23.239 0.316 1.00 56.69 94 PRO A C 1
ATOM 765 O O . PRO A 1 94 ? 5.327 22.550 -0.504 1.00 56.69 94 PRO A O 1
ATOM 768 N N . GLY A 1 95 ? 5.235 24.372 0.801 1.00 58.47 95 GLY A N 1
ATOM 769 C CA . GLY A 1 95 ? 6.583 24.843 0.510 1.00 58.47 95 GLY A CA 1
ATOM 770 C C . GLY A 1 95 ? 6.785 25.432 -0.889 1.00 58.47 95 GLY A C 1
ATOM 771 O O . GLY A 1 95 ? 6.041 25.178 -1.837 1.00 58.47 95 GLY A O 1
ATOM 772 N N . LYS A 1 96 ? 7.819 26.266 -1.009 1.00 66.44 96 LYS A N 1
ATOM 773 C CA . LYS A 1 96 ? 8.303 26.793 -2.300 1.00 66.44 96 LYS A CA 1
ATOM 774 C C . LYS A 1 96 ? 9.423 25.924 -2.885 1.00 66.44 96 LYS A C 1
ATOM 776 O O . LYS A 1 96 ? 9.708 26.040 -4.073 1.00 66.44 96 LYS A O 1
ATOM 781 N N . ASN A 1 97 ? 10.019 25.058 -2.059 1.00 79.06 97 ASN A N 1
ATOM 782 C CA . ASN A 1 97 ? 11.192 24.247 -2.375 1.00 79.06 97 ASN A CA 1
ATOM 783 C C . ASN A 1 97 ? 10.885 22.741 -2.297 1.00 79.06 97 ASN A C 1
ATOM 785 O O . ASN A 1 97 ? 10.054 22.308 -1.500 1.00 79.06 97 ASN A O 1
ATOM 789 N N . GLU A 1 98 ? 11.618 21.932 -3.066 1.00 83.19 98 GLU A N 1
ATOM 790 C CA . GLU A 1 98 ? 11.475 20.465 -3.118 1.00 83.19 98 GLU A CA 1
ATOM 791 C C . GLU A 1 98 ? 11.640 19.799 -1.739 1.00 83.19 98 GLU A C 1
ATOM 793 O O . GLU A 1 98 ? 10.837 18.952 -1.358 1.00 83.19 98 GLU A O 1
ATOM 798 N N . ILE A 1 99 ? 12.609 20.262 -0.943 1.00 86.31 99 ILE A N 1
ATOM 799 C CA . ILE A 1 99 ? 12.863 19.754 0.416 1.00 86.31 99 ILE A CA 1
ATOM 800 C C . ILE A 1 99 ? 11.667 20.018 1.344 1.00 86.31 99 ILE A C 1
ATOM 802 O O . ILE A 1 99 ? 11.292 19.169 2.147 1.00 86.31 99 ILE A O 1
ATOM 806 N N . GLU A 1 100 ? 11.037 21.190 1.239 1.00 83.00 100 GLU A N 1
ATOM 807 C CA . GLU A 1 100 ? 9.871 21.530 2.064 1.00 83.00 100 GLU A CA 1
ATOM 808 C C . GLU A 1 100 ? 8.658 20.669 1.687 1.00 83.00 100 GLU A C 1
ATOM 810 O O . GLU A 1 100 ? 7.922 20.223 2.570 1.00 83.00 100 GLU A O 1
ATOM 815 N N . MET A 1 101 ? 8.479 20.386 0.390 1.00 82.94 101 MET A N 1
ATOM 816 C CA . MET A 1 101 ? 7.461 19.452 -0.099 1.00 82.94 101 MET A CA 1
ATOM 817 C C . MET A 1 101 ? 7.695 18.036 0.432 1.00 82.94 101 MET A C 1
ATOM 819 O O . MET A 1 101 ? 6.743 17.375 0.851 1.00 82.94 101 MET A O 1
ATOM 823 N N . GLU A 1 102 ? 8.943 17.571 0.429 1.00 87.44 102 GLU A N 1
ATOM 824 C CA . GLU A 1 102 ? 9.316 16.254 0.946 1.00 87.44 102 GLU A CA 1
ATOM 825 C C . GLU A 1 102 ? 9.041 16.145 2.449 1.00 87.44 102 GLU A C 1
ATOM 827 O O . GLU A 1 102 ? 8.311 15.249 2.872 1.00 87.44 102 GLU A O 1
ATOM 832 N N . ILE A 1 103 ? 9.513 17.109 3.247 1.00 87.31 103 ILE A N 1
ATOM 833 C CA . ILE A 1 103 ? 9.259 17.151 4.695 1.00 87.31 103 ILE A CA 1
ATOM 834 C C . ILE A 1 103 ? 7.756 17.156 4.976 1.00 87.31 103 ILE A C 1
ATOM 836 O O . ILE A 1 103 ? 7.272 16.400 5.816 1.00 87.31 103 ILE A O 1
ATOM 840 N N . TYR A 1 104 ? 6.990 17.975 4.255 1.00 86.31 104 TYR A N 1
ATOM 841 C CA . TYR A 1 104 ? 5.542 18.022 4.415 1.00 86.31 104 TYR A CA 1
ATOM 842 C C . TYR A 1 104 ? 4.867 16.684 4.079 1.00 86.31 104 TYR A C 1
ATOM 844 O O . TYR A 1 104 ? 3.950 16.246 4.784 1.00 86.31 104 TYR A O 1
ATOM 852 N N . ASN A 1 105 ? 5.316 16.018 3.012 1.00 87.50 105 ASN A N 1
ATOM 853 C CA . ASN A 1 105 ? 4.815 14.703 2.631 1.00 87.50 105 ASN A CA 1
ATOM 854 C C . ASN A 1 105 ? 5.106 13.665 3.713 1.00 87.50 105 ASN A C 1
ATOM 856 O O . ASN A 1 105 ? 4.196 12.926 4.089 1.00 87.50 105 ASN A O 1
ATOM 860 N N . GLU A 1 106 ? 6.319 13.649 4.258 1.00 90.88 106 GLU A N 1
ATOM 861 C CA . GLU A 1 106 ? 6.690 12.730 5.333 1.00 90.88 106 GLU A CA 1
ATOM 862 C C . GLU A 1 106 ? 5.924 13.015 6.630 1.00 90.88 106 GLU A C 1
ATOM 864 O O . GLU A 1 106 ? 5.392 12.088 7.240 1.00 90.88 106 GLU A O 1
ATOM 869 N N . CYS A 1 107 ? 5.728 14.283 7.002 1.00 89.81 107 CYS A N 1
ATOM 870 C CA . CYS A 1 107 ? 4.868 14.654 8.129 1.00 89.81 107 CYS A CA 1
ATOM 871 C C . CYS A 1 107 ? 3.416 14.193 7.922 1.00 89.81 107 CYS A C 1
ATOM 873 O O . CYS A 1 107 ? 2.791 13.657 8.837 1.00 89.81 107 CYS A O 1
ATOM 875 N N . THR A 1 108 ? 2.875 14.346 6.710 1.00 90.44 108 THR A N 1
ATOM 876 C CA . THR A 1 108 ? 1.521 13.874 6.379 1.00 90.44 108 THR A CA 1
ATOM 877 C C . THR A 1 108 ? 1.420 12.351 6.505 1.00 90.44 108 THR A C 1
ATOM 879 O O . THR A 1 108 ? 0.446 11.838 7.060 1.00 90.44 108 THR A O 1
ATOM 882 N N . ARG A 1 109 ? 2.432 11.618 6.019 1.00 91.06 109 ARG A N 1
ATOM 883 C CA . ARG A 1 109 ? 2.511 10.155 6.146 1.00 91.06 109 ARG A CA 1
ATOM 884 C C . ARG A 1 109 ? 2.612 9.729 7.606 1.00 91.06 109 ARG A C 1
ATOM 886 O O . ARG A 1 109 ? 1.949 8.773 7.995 1.00 91.06 109 ARG A O 1
ATOM 893 N N . LEU A 1 110 ? 3.381 10.454 8.418 1.00 93.12 110 LEU A N 1
ATOM 894 C CA . LEU A 1 110 ? 3.492 10.201 9.850 1.00 93.12 110 LEU A CA 1
ATOM 895 C C . LEU A 1 110 ? 2.131 10.334 10.545 1.00 93.12 110 LEU A C 1
ATOM 897 O O . LEU A 1 110 ? 1.724 9.415 11.248 1.00 93.12 110 LEU A O 1
ATOM 901 N N . ILE A 1 111 ? 1.393 11.419 10.292 1.00 90.94 111 ILE A N 1
ATOM 902 C CA . ILE A 1 111 ? 0.049 11.622 10.860 1.00 90.94 111 ILE A CA 1
ATOM 903 C C . ILE A 1 111 ? -0.903 10.501 10.424 1.00 90.94 111 ILE 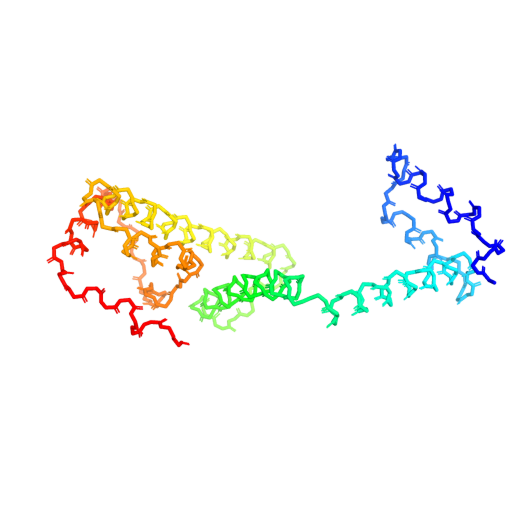A C 1
ATOM 905 O O . ILE A 1 111 ? -1.611 9.936 11.258 1.00 90.94 111 ILE A O 1
ATOM 909 N N . ALA A 1 112 ? -0.898 10.140 9.136 1.00 92.00 112 ALA A N 1
ATOM 910 C CA . ALA A 1 112 ? -1.711 9.037 8.626 1.00 92.00 112 ALA A CA 1
ATOM 911 C C . ALA A 1 112 ? -1.379 7.714 9.337 1.00 92.00 112 ALA A C 1
ATOM 913 O O . ALA A 1 112 ? -2.285 6.996 9.754 1.00 92.00 112 ALA A O 1
ATOM 914 N N . ASN A 1 113 ? -0.093 7.421 9.544 1.00 93.81 113 ASN A N 1
ATOM 915 C CA . ASN A 1 113 ? 0.346 6.236 10.277 1.00 93.81 113 ASN A CA 1
ATOM 916 C C . ASN A 1 113 ? -0.094 6.264 11.744 1.00 93.81 113 ASN A C 1
ATOM 918 O O . ASN A 1 113 ? -0.520 5.233 12.256 1.00 93.81 113 ASN A O 1
ATOM 922 N N . CYS A 1 114 ? -0.048 7.418 12.416 1.00 91.94 114 CYS A N 1
ATOM 923 C CA . CYS A 1 114 ? -0.549 7.555 13.785 1.00 91.94 114 CYS A CA 1
ATOM 924 C C . CYS A 1 114 ? -2.053 7.259 13.877 1.00 91.94 114 CYS A C 1
ATOM 926 O O . CYS A 1 114 ? -2.480 6.549 14.784 1.00 91.94 114 CYS A O 1
ATOM 928 N N . ILE A 1 115 ? -2.844 7.754 12.921 1.00 91.25 115 ILE A N 1
ATOM 929 C CA . ILE A 1 115 ? -4.285 7.478 12.830 1.00 91.25 115 ILE A CA 1
ATOM 930 C C . ILE A 1 115 ? -4.542 5.984 12.607 1.00 91.25 115 ILE A C 1
ATOM 932 O O . ILE A 1 115 ? -5.328 5.373 13.329 1.00 91.25 115 ILE A O 1
ATOM 936 N N . ILE A 1 116 ? -3.845 5.383 11.640 1.00 91.88 116 ILE A N 1
ATOM 937 C CA . ILE A 1 116 ? -3.974 3.954 11.331 1.00 91.88 116 ILE A CA 1
ATOM 938 C C . ILE A 1 116 ? -3.590 3.107 12.543 1.00 91.88 116 ILE A C 1
ATOM 940 O O . ILE A 1 116 ? -4.289 2.151 12.868 1.00 91.88 116 ILE A O 1
ATOM 944 N N . TYR A 1 117 ? -2.506 3.469 13.228 1.00 91.94 117 TYR A N 1
ATOM 945 C CA . TYR A 1 117 ? -2.062 2.794 14.441 1.00 91.94 117 TYR A CA 1
ATOM 946 C C . TYR A 1 117 ? -3.115 2.881 15.546 1.00 91.94 117 TYR A C 1
ATOM 948 O O . TYR A 1 117 ? -3.484 1.858 16.116 1.00 91.94 117 TYR A O 1
ATOM 956 N N . TYR A 1 118 ? -3.650 4.076 15.806 1.00 90.31 118 TYR A N 1
ATOM 957 C CA . TYR A 1 118 ? -4.713 4.273 16.789 1.00 90.31 118 TYR A CA 1
ATOM 958 C C . TYR A 1 118 ? -5.929 3.384 16.499 1.00 90.31 118 TYR A C 1
ATOM 960 O O . TYR A 1 118 ? -6.383 2.644 17.374 1.00 90.31 118 TYR A O 1
ATOM 968 N N . ASN A 1 119 ? -6.407 3.386 15.254 1.00 91.38 119 ASN A N 1
ATOM 969 C CA . ASN A 1 119 ? -7.528 2.548 14.840 1.00 91.38 119 ASN A CA 1
ATOM 970 C C . ASN A 1 119 ? -7.207 1.053 14.950 1.00 91.38 119 ASN A C 1
ATOM 972 O O . ASN A 1 119 ? -8.050 0.279 15.393 1.00 91.38 119 ASN A O 1
ATOM 976 N N . ALA A 1 120 ? -6.001 0.632 14.562 1.00 91.62 120 ALA A N 1
ATOM 977 C CA . ALA A 1 120 ? -5.579 -0.760 14.657 1.00 91.62 120 ALA A CA 1
ATOM 978 C C . ALA A 1 120 ? -5.559 -1.244 16.111 1.00 91.62 120 ALA A C 1
ATOM 980 O O . ALA A 1 120 ? -6.065 -2.329 16.395 1.00 91.62 120 ALA A O 1
ATOM 981 N N . VAL A 1 121 ? -5.033 -0.437 17.036 1.00 90.88 121 VAL A N 1
ATOM 982 C CA . VAL A 1 121 ? -5.032 -0.759 18.469 1.00 90.88 121 VAL A CA 1
ATOM 983 C C . VAL A 1 121 ? -6.460 -0.826 19.012 1.00 90.88 121 VAL A C 1
ATOM 985 O O . VAL A 1 121 ? -6.807 -1.790 19.691 1.00 90.88 121 VAL A O 1
ATOM 988 N N . LEU A 1 122 ? -7.314 0.140 18.661 1.00 88.94 122 LEU A N 1
ATOM 989 C CA . LEU A 1 122 ? -8.720 0.145 19.069 1.00 88.94 122 LEU A CA 1
ATOM 990 C C . LEU A 1 122 ? -9.456 -1.114 18.587 1.00 88.94 122 LEU A C 1
ATOM 992 O O . LEU A 1 122 ? -10.091 -1.802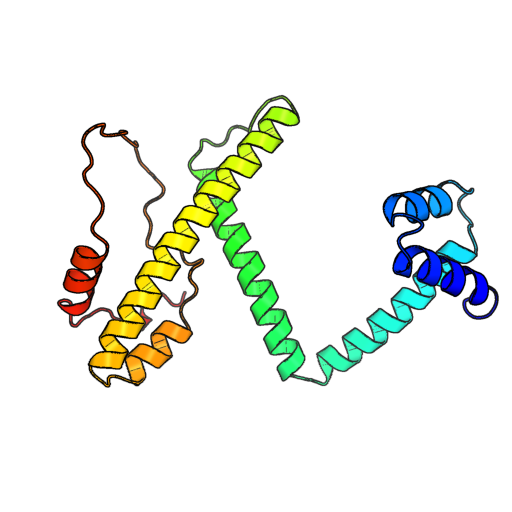 19.384 1.00 88.94 122 LEU A O 1
ATOM 996 N N . LEU A 1 123 ? -9.345 -1.440 17.296 1.00 90.06 123 LEU A N 1
ATOM 997 C CA . LEU A 1 123 ? -9.984 -2.615 16.701 1.00 90.06 123 LEU A CA 1
ATOM 998 C C . LEU A 1 123 ? -9.442 -3.922 17.291 1.00 90.06 123 LEU A C 1
ATOM 1000 O O . LEU A 1 123 ? -10.222 -4.841 17.528 1.00 90.06 123 LEU A O 1
ATOM 1004 N N . SER A 1 124 ? -8.136 -4.001 17.563 1.00 90.81 124 SER A N 1
ATOM 1005 C CA . SER A 1 124 ? -7.515 -5.197 18.152 1.00 90.81 124 SER A CA 1
ATOM 1006 C C . SER A 1 124 ? -8.016 -5.439 19.573 1.00 90.81 124 SER A C 1
ATOM 1008 O O . SER A 1 124 ? -8.435 -6.543 19.906 1.00 90.81 124 SER A O 1
ATOM 1010 N N . ASN A 1 125 ? -8.070 -4.391 20.392 1.00 88.94 125 ASN A N 1
ATOM 1011 C CA . ASN A 1 125 ? -8.546 -4.524 21.763 1.00 88.94 125 ASN A CA 1
ATOM 1012 C C . ASN A 1 125 ? -10.055 -4.808 21.828 1.00 88.94 125 ASN A C 1
ATOM 1014 O O . ASN A 1 125 ? -10.495 -5.606 22.657 1.00 88.94 125 ASN A O 1
ATOM 1018 N N . LEU A 1 126 ? -10.855 -4.199 20.941 1.00 87.38 126 LEU A N 1
ATOM 1019 C CA . LEU A 1 126 ? -12.276 -4.536 20.806 1.00 87.38 126 LEU A CA 1
ATOM 1020 C C . LEU A 1 126 ? -12.454 -6.000 20.403 1.00 87.38 126 LEU A C 1
ATOM 1022 O O . LEU A 1 126 ? -13.288 -6.697 20.978 1.00 87.38 126 LEU A O 1
ATOM 1026 N N . TYR A 1 127 ? -11.654 -6.482 19.450 1.00 90.12 127 TYR A N 1
ATOM 1027 C CA . TYR A 1 127 ? -11.677 -7.881 19.042 1.00 90.12 127 TYR A CA 1
ATOM 1028 C C . TYR A 1 127 ? -11.399 -8.810 20.226 1.00 90.12 127 TYR A C 1
ATOM 1030 O O . TYR A 1 127 ? -12.168 -9.743 20.453 1.00 90.12 127 TYR A O 1
ATOM 1038 N N . ASP A 1 128 ? -10.358 -8.528 21.011 1.00 90.38 128 ASP A N 1
ATOM 1039 C CA . ASP A 1 128 ? -9.998 -9.328 22.183 1.00 90.38 128 ASP A CA 1
ATOM 1040 C C . ASP A 1 128 ? -11.090 -9.315 23.260 1.00 90.38 128 ASP A C 1
ATOM 1042 O O . ASP A 1 128 ? -11.365 -10.349 23.873 1.00 90.38 128 ASP A O 1
ATOM 1046 N N . ALA A 1 129 ? -11.745 -8.171 23.478 1.00 87.44 129 ALA A N 1
ATOM 1047 C CA . ALA A 1 129 ? -12.857 -8.055 24.417 1.00 87.44 129 ALA A CA 1
ATOM 1048 C C . ALA A 1 129 ? -14.066 -8.906 23.989 1.00 87.44 129 ALA A C 1
ATOM 1050 O O . ALA A 1 129 ? -14.566 -9.700 24.788 1.00 87.44 129 ALA A O 1
ATOM 1051 N N . TYR A 1 130 ? -14.501 -8.808 22.727 1.00 86.88 130 TYR A N 1
ATOM 1052 C CA . TYR A 1 130 ? -15.618 -9.612 22.210 1.00 86.88 130 TYR A CA 1
ATOM 1053 C C . TYR A 1 130 ? -15.283 -11.103 22.124 1.00 86.88 130 TYR A C 1
ATOM 1055 O O . TYR A 1 130 ? -16.142 -11.942 22.404 1.00 86.88 130 TYR A O 1
ATOM 1063 N N . ASN A 1 131 ? -14.030 -11.441 21.810 1.00 89.12 131 ASN A N 1
ATOM 1064 C CA . ASN A 1 131 ? -13.563 -12.822 21.760 1.00 89.12 131 ASN A CA 1
ATOM 1065 C C . ASN A 1 131 ? -13.613 -13.470 23.155 1.00 89.12 131 ASN A C 1
ATOM 1067 O O . ASN A 1 131 ? -14.093 -14.591 23.299 1.00 89.12 131 ASN A O 1
ATOM 1071 N N . LYS A 1 132 ? -13.217 -12.737 24.207 1.00 90.06 132 LYS A N 1
ATOM 1072 C CA . LYS A 1 132 ? -13.354 -13.189 25.607 1.00 90.06 132 LYS A CA 1
ATOM 1073 C C . LYS A 1 132 ? -14.812 -13.372 26.041 1.00 90.06 132 LYS A C 1
ATOM 1075 O O . LYS A 1 132 ? -15.086 -14.224 26.878 1.00 90.06 132 LYS A O 1
ATOM 1080 N N . GLN A 1 133 ? -15.737 -12.595 25.479 1.00 87.81 133 GLN A N 1
ATOM 1081 C CA . GLN A 1 133 ? -17.178 -12.703 25.743 1.00 87.81 133 GLN A CA 1
ATOM 1082 C C . GLN A 1 133 ? -17.881 -13.772 24.883 1.00 87.81 133 GLN A C 1
ATOM 1084 O O . GLN A 1 133 ? -19.083 -13.974 25.035 1.00 87.81 133 GLN A O 1
ATOM 1089 N N . GLY A 1 134 ? -17.166 -14.446 23.972 1.00 85.44 134 GLY A N 1
ATOM 1090 C CA . GLY A 1 134 ? -17.730 -15.466 23.080 1.00 85.44 134 GLY A CA 1
ATOM 1091 C C . GLY A 1 134 ? -18.639 -14.919 21.971 1.00 85.44 134 GLY A C 1
ATOM 1092 O O . GLY A 1 134 ? -19.399 -15.678 21.371 1.00 85.44 134 GLY A O 1
ATOM 1093 N N . GLN A 1 135 ? -18.588 -13.615 21.679 1.00 85.88 135 GLN A N 1
ATOM 1094 C CA . GLN A 1 135 ? -19.464 -12.967 20.695 1.00 85.88 135 GLN A CA 1
ATOM 1095 C C . GLN A 1 135 ? -18.865 -13.006 19.281 1.00 85.88 135 GLN A C 1
ATOM 1097 O O . GLN A 1 135 ? -18.342 -12.013 18.768 1.00 85.88 135 GLN A O 1
ATOM 1102 N N . GLN A 1 136 ? -18.967 -14.166 18.630 1.00 85.75 136 GLN A N 1
ATOM 1103 C CA . GLN A 1 136 ? -18.317 -14.421 17.341 1.00 85.75 136 GLN A CA 1
ATOM 1104 C C . GLN A 1 136 ? -18.775 -13.482 16.207 1.00 85.75 136 GLN A C 1
ATOM 1106 O O . GLN A 1 136 ? -17.977 -13.142 15.329 1.00 85.75 136 GLN A O 1
ATOM 1111 N N . ASP A 1 137 ? -20.026 -13.019 16.232 1.00 86.69 137 ASP A N 1
ATOM 1112 C CA . ASP A 1 137 ? -20.569 -12.116 15.210 1.00 86.69 137 ASP A CA 1
ATOM 1113 C C . ASP A 1 137 ? -19.868 -10.748 15.214 1.00 86.69 137 ASP A C 1
ATOM 1115 O O . ASP A 1 137 ? -19.447 -10.258 14.162 1.00 86.69 137 ASP A O 1
ATOM 1119 N N . HIS A 1 138 ? -19.641 -10.170 16.398 1.00 84.62 138 HIS A N 1
ATOM 1120 C CA . HIS A 1 138 ? -18.904 -8.911 16.554 1.00 84.62 138 HIS A CA 1
ATOM 1121 C C . HIS A 1 138 ? -17.430 -9.066 16.161 1.00 84.62 138 HIS A C 1
ATOM 1123 O O . HIS A 1 138 ? -16.875 -8.208 15.473 1.00 84.62 138 HIS A O 1
ATOM 1129 N N . CYS A 1 139 ? -16.807 -10.198 16.499 1.00 86.12 139 CYS A N 1
ATOM 1130 C CA . CYS A 1 139 ? -15.452 -10.524 16.053 1.00 86.12 139 CYS A CA 1
ATOM 1131 C C . CYS A 1 139 ? -15.342 -10.584 14.518 1.00 86.12 139 CYS A C 1
ATOM 1133 O O . CYS A 1 139 ? -14.383 -10.067 13.939 1.00 86.12 139 CYS A O 1
ATOM 1135 N N . ASN A 1 140 ? -16.323 -11.188 13.842 1.00 87.06 140 ASN A N 1
ATOM 1136 C CA . ASN A 1 140 ? -16.363 -11.270 12.379 1.00 87.06 140 ASN A CA 1
ATOM 1137 C C . ASN A 1 140 ? -16.586 -9.903 11.722 1.00 87.06 140 ASN A C 1
ATOM 1139 O O . ASN A 1 140 ? -16.038 -9.642 10.649 1.00 87.06 140 ASN A O 1
ATOM 1143 N N . LEU A 1 141 ? -17.358 -9.029 12.364 1.00 87.12 141 LEU A N 1
ATOM 1144 C CA . LEU A 1 141 ? -17.580 -7.662 11.910 1.00 87.12 141 LEU A CA 1
ATOM 1145 C C . LEU A 1 141 ? -16.311 -6.814 12.024 1.00 87.12 141 LEU A C 1
ATOM 1147 O O . LEU A 1 141 ? -15.925 -6.166 11.055 1.00 87.12 141 LEU A O 1
ATOM 1151 N N . ILE A 1 142 ? -15.607 -6.893 13.157 1.00 87.06 142 ILE A N 1
ATOM 1152 C CA . ILE A 1 142 ? -14.347 -6.168 13.375 1.00 87.06 142 ILE A CA 1
ATOM 1153 C C . ILE A 1 142 ? -13.290 -6.564 12.342 1.00 87.06 142 ILE A C 1
ATOM 1155 O O . ILE A 1 142 ? -12.611 -5.695 11.803 1.00 87.06 142 ILE A O 1
ATOM 1159 N N . LYS A 1 143 ? -13.206 -7.849 11.972 1.00 84.75 143 LYS A N 1
ATOM 1160 C CA . LYS A 1 143 ? -12.304 -8.324 10.904 1.00 84.75 143 LYS A CA 1
ATOM 1161 C C . LYS A 1 143 ? -12.564 -7.678 9.537 1.00 84.75 143 LYS A C 1
ATOM 1163 O O . LYS A 1 143 ? -11.678 -7.697 8.684 1.00 84.75 143 LYS A O 1
ATOM 1168 N N . ARG A 1 144 ? -13.768 -7.145 9.301 1.00 84.38 144 ARG A N 1
ATOM 1169 C CA . ARG A 1 144 ? -14.132 -6.449 8.055 1.00 84.38 144 ARG A CA 1
ATOM 1170 C C . ARG A 1 144 ? -13.827 -4.951 8.103 1.00 84.38 144 ARG A C 1
ATOM 1172 O O . ARG A 1 144 ? -13.793 -4.325 7.046 1.00 84.38 144 ARG A O 1
ATOM 1179 N N . LEU A 1 145 ? -13.607 -4.379 9.288 1.00 84.75 145 LEU A N 1
ATOM 1180 C CA . LEU A 1 145 ? -13.320 -2.957 9.446 1.00 84.75 145 LEU A CA 1
ATOM 1181 C C . LEU A 1 145 ? -11.885 -2.644 9.017 1.00 84.75 145 LEU A C 1
ATOM 1183 O O . LEU A 1 145 ? -10.935 -3.352 9.348 1.00 84.75 145 LEU A O 1
ATOM 1187 N N . SER A 1 146 ? -11.733 -1.556 8.264 1.00 84.44 146 SER A N 1
ATOM 1188 C CA . SER A 1 146 ? -10.423 -1.079 7.834 1.00 84.44 146 SER A CA 1
ATOM 1189 C C . SER A 1 146 ? -9.819 -0.165 8.902 1.00 84.44 146 SER A C 1
ATOM 1191 O O . SER A 1 146 ? -10.455 0.828 9.261 1.00 84.44 146 SER A O 1
ATOM 1193 N N . PRO A 1 147 ? -8.570 -0.393 9.345 1.00 86.75 147 PRO A N 1
ATOM 1194 C CA . PRO A 1 147 ? -7.881 0.528 10.250 1.00 86.75 147 PRO A CA 1
ATOM 1195 C C . PRO A 1 147 ? -7.552 1.876 9.583 1.00 86.75 147 PRO A C 1
ATOM 1197 O O . PRO A 1 147 ? -7.152 2.818 10.256 1.00 86.75 147 PRO A O 1
ATOM 1200 N N . VAL A 1 148 ? -7.732 1.998 8.264 1.00 88.50 148 VAL A N 1
ATOM 1201 C CA . VAL A 1 148 ? -7.530 3.248 7.509 1.00 88.50 148 VAL A CA 1
ATOM 1202 C C . VAL A 1 148 ? -8.757 4.168 7.571 1.00 88.50 148 VAL A C 1
ATOM 1204 O O . VAL A 1 148 ? -8.682 5.315 7.139 1.00 88.50 148 VAL A O 1
ATOM 1207 N N . ALA A 1 149 ? -9.890 3.700 8.107 1.00 84.75 149 ALA A N 1
ATOM 1208 C CA . ALA A 1 149 ? -11.081 4.528 8.271 1.00 84.75 149 ALA A CA 1
ATOM 1209 C C . ALA A 1 149 ? -10.768 5.776 9.116 1.00 84.75 149 ALA A C 1
ATOM 1211 O O . ALA A 1 149 ? -10.112 5.687 10.147 1.00 84.75 149 ALA A O 1
ATOM 1212 N N . TRP A 1 150 ? -11.210 6.951 8.676 1.00 83.50 150 TRP A N 1
ATOM 1213 C CA . TRP A 1 150 ? -10.867 8.219 9.337 1.00 83.50 150 TRP A CA 1
ATOM 1214 C C . TRP A 1 150 ? -12.040 9.185 9.464 1.00 83.50 150 TRP A C 1
ATOM 1216 O O . TRP A 1 1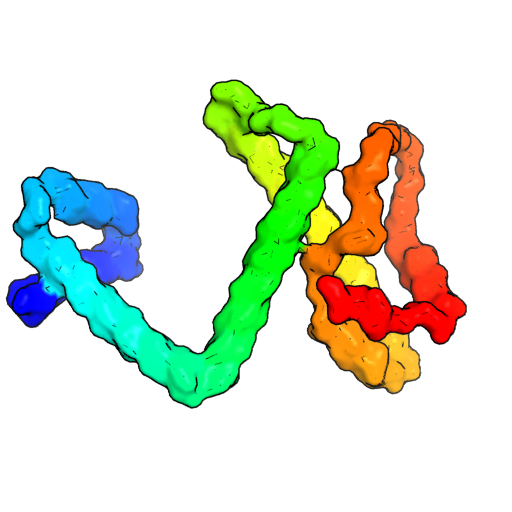50 ? -11.897 10.232 10.085 1.00 83.50 150 TRP A O 1
ATOM 1226 N N . GLN A 1 151 ? -13.206 8.840 8.915 1.00 83.75 151 GLN A N 1
ATOM 1227 C CA . GLN A 1 151 ? -14.406 9.677 8.976 1.00 83.75 151 GLN A CA 1
ATOM 1228 C C . GLN A 1 151 ? -14.867 9.943 10.421 1.00 83.75 151 GLN A C 1
ATOM 1230 O O . GLN A 1 151 ? -15.499 10.961 10.683 1.00 83.75 151 GLN A O 1
ATOM 1235 N N . HIS A 1 152 ? -14.539 9.054 11.366 1.00 82.06 152 HIS A N 1
ATOM 1236 C CA . HIS A 1 152 ? -14.830 9.221 12.794 1.00 82.06 152 HIS A CA 1
ATOM 1237 C C . HIS A 1 152 ? -13.838 10.131 13.531 1.00 82.06 152 HIS A C 1
ATOM 1239 O O . HIS A 1 152 ? -14.064 10.452 14.695 1.00 82.06 152 HIS A O 1
ATOM 1245 N N . ILE A 1 153 ? -12.744 10.543 12.887 1.00 84.06 153 ILE A N 1
ATOM 1246 C CA . ILE A 1 153 ? -11.714 11.395 13.483 1.00 84.06 153 ILE A CA 1
ATOM 1247 C C . ILE A 1 153 ? -11.932 12.826 13.007 1.00 84.06 153 ILE A C 1
ATOM 1249 O O . ILE A 1 153 ? -11.879 13.122 11.812 1.00 84.06 153 ILE A O 1
ATOM 1253 N N . ASN A 1 154 ? -12.134 13.741 13.954 1.00 84.88 154 ASN A N 1
ATOM 1254 C CA . ASN A 1 154 ? -12.209 15.154 13.624 1.00 84.88 154 ASN A CA 1
ATOM 1255 C C . ASN A 1 154 ? -10.807 15.705 13.328 1.00 84.88 154 ASN A C 1
ATOM 1257 O O . ASN A 1 154 ? -10.023 15.951 14.241 1.00 84.88 154 ASN A O 1
ATOM 1261 N N . LEU A 1 155 ? -10.515 15.915 12.045 1.00 82.94 155 LEU A N 1
ATOM 1262 C CA . LEU A 1 155 ? -9.263 16.523 11.596 1.00 82.94 155 LEU A CA 1
ATOM 1263 C C . LEU A 1 155 ? -9.319 18.060 11.604 1.00 82.94 155 LEU A C 1
ATOM 1265 O O . LEU A 1 155 ? -8.282 18.700 11.465 1.00 82.94 155 LEU A O 1
ATOM 1269 N N . ILE A 1 156 ? -10.493 18.680 11.755 1.00 80.06 156 ILE A N 1
ATOM 1270 C CA . ILE A 1 156 ? -10.657 20.137 11.672 1.00 80.06 156 ILE A CA 1
ATOM 1271 C C . ILE A 1 156 ? -10.708 20.734 13.081 1.00 80.06 156 ILE A C 1
ATOM 1273 O O . ILE A 1 156 ? -11.561 20.378 13.892 1.00 80.06 156 ILE A O 1
ATOM 1277 N N . GLY A 1 157 ? -9.840 21.704 13.364 1.00 76.00 157 GLY A N 1
ATOM 1278 C CA . GLY A 1 157 ? -9.873 22.427 14.631 1.00 76.00 157 GLY A CA 1
ATOM 1279 C C . GLY A 1 157 ? -8.579 23.164 14.943 1.00 76.00 157 GLY A C 1
ATOM 1280 O O . GLY A 1 157 ? -7.622 23.140 14.169 1.00 76.00 157 GLY A O 1
ATOM 1281 N N . LYS A 1 158 ? -8.563 23.831 16.099 1.00 71.50 158 LYS A N 1
ATOM 1282 C CA . LYS A 1 158 ? -7.337 24.354 16.704 1.00 71.50 158 LYS A CA 1
ATOM 1283 C C . LYS A 1 158 ? -6.787 23.293 17.649 1.00 71.50 158 LYS A C 1
ATOM 1285 O O . LYS A 1 158 ? -7.496 22.849 18.546 1.00 71.50 158 LYS A O 1
ATOM 1290 N N . TYR A 1 159 ? -5.538 22.904 17.430 1.00 73.56 159 TYR A N 1
ATOM 1291 C CA . TYR A 1 159 ? -4.835 21.955 18.282 1.00 73.56 159 TYR A CA 1
ATOM 1292 C C . TYR A 1 159 ? -4.014 22.728 19.308 1.00 73.56 159 TYR A C 1
ATOM 1294 O O . TYR A 1 159 ? -3.092 23.458 18.946 1.00 73.56 159 TYR A O 1
ATOM 1302 N N . GLU A 1 160 ? -4.350 22.571 20.584 1.00 71.12 160 GLU A N 1
ATOM 1303 C CA . GLU A 1 160 ? -3.525 23.063 21.682 1.00 71.12 160 GLU A CA 1
ATOM 1304 C C . GLU A 1 160 ? -2.691 21.905 22.225 1.00 71.12 160 GLU A C 1
ATOM 1306 O O . GLU A 1 160 ? -3.217 20.890 22.681 1.00 71.12 160 GLU A O 1
ATOM 1311 N N . PHE A 1 161 ? -1.368 22.040 22.156 1.00 71.56 161 PHE A N 1
ATOM 1312 C CA . PHE A 1 161 ? -0.458 21.054 22.726 1.00 71.56 161 PHE A CA 1
ATOM 1313 C C . PHE A 1 161 ? -0.400 21.253 24.243 1.00 71.56 161 PHE A C 1
ATOM 1315 O O . PHE A 1 161 ? 0.384 22.054 24.755 1.00 71.56 161 PHE A O 1
ATOM 1322 N N . CYS A 1 162 ? -1.254 20.538 24.975 1.00 67.12 162 CYS A N 1
ATOM 1323 C CA . CYS A 1 162 ? -1.205 20.525 26.432 1.00 67.12 162 CYS A CA 1
ATOM 1324 C C . CYS A 1 162 ? 0.105 19.870 26.906 1.00 67.12 162 CYS A C 1
ATOM 1326 O O . CYS A 1 162 ? 0.402 18.729 26.562 1.00 67.12 162 CYS A O 1
ATOM 1328 N N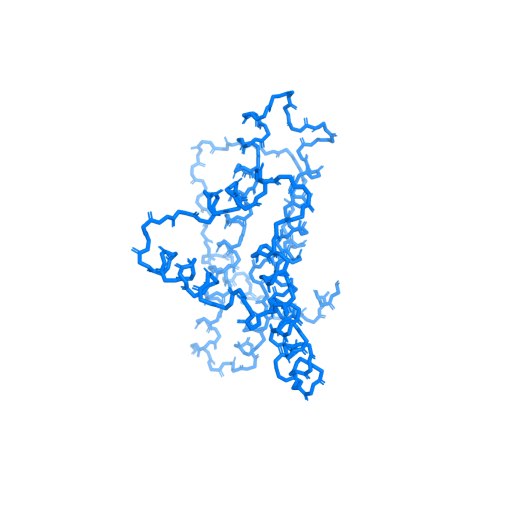 . ARG A 1 163 ? 0.890 20.585 27.724 1.00 63.12 163 ARG A N 1
ATOM 1329 C CA . ARG A 1 163 ? 2.110 20.046 28.362 1.00 63.12 163 ARG A CA 1
ATOM 1330 C C . ARG A 1 163 ? 1.823 19.049 29.486 1.00 63.12 163 ARG A C 1
ATOM 1332 O O . ARG A 1 163 ? 2.700 18.259 29.817 1.00 63.12 163 ARG A O 1
ATOM 1339 N N . ASN A 1 164 ? 0.624 19.082 30.065 1.00 62.75 164 ASN A N 1
ATOM 1340 C CA . ASN A 1 164 ? 0.206 18.077 31.035 1.00 62.75 164 ASN A CA 1
ATOM 1341 C C . ASN A 1 164 ? -0.260 16.824 30.293 1.00 62.75 164 ASN A C 1
ATOM 1343 O O . ASN A 1 164 ? -1.176 16.892 29.475 1.00 62.75 164 ASN A O 1
ATOM 1347 N N . GLN A 1 165 ? 0.390 15.698 30.594 1.00 57.75 165 GLN A N 1
ATOM 1348 C CA . GLN A 1 165 ? 0.067 14.362 30.097 1.00 57.75 165 GLN A CA 1
ATOM 1349 C C . GLN A 1 165 ? -1.354 13.962 30.510 1.00 57.75 165 GLN A C 1
ATOM 1351 O O . GLN A 1 165 ? -1.558 13.271 31.502 1.00 57.75 165 GLN A O 1
ATOM 1356 N N . ILE A 1 166 ? -2.351 14.355 29.727 1.00 58.91 166 ILE A N 1
ATOM 1357 C CA . ILE A 1 166 ? -3.588 13.585 29.652 1.00 58.91 166 ILE A CA 1
ATOM 1358 C C . ILE A 1 166 ? -3.254 12.436 28.702 1.00 58.91 166 ILE A C 1
ATOM 1360 O O . ILE A 1 166 ? -3.357 12.574 27.484 1.00 58.91 166 ILE A O 1
ATOM 1364 N N . SER A 1 167 ? -2.734 11.328 29.235 1.00 60.28 167 SER A N 1
ATOM 1365 C CA . SER A 1 167 ? -2.576 10.123 28.425 1.00 60.28 167 SER A CA 1
ATOM 1366 C C . SER A 1 167 ? -3.972 9.638 28.064 1.00 60.28 167 SER A C 1
ATOM 1368 O O . SER A 1 167 ? -4.738 9.270 28.953 1.00 60.28 167 SER A O 1
ATOM 1370 N N . LEU A 1 168 ? -4.305 9.652 26.774 1.00 64.12 168 LEU A N 1
ATOM 1371 C CA . LEU A 1 168 ? -5.475 8.955 26.251 1.00 64.12 168 LEU A CA 1
ATOM 1372 C C . LEU A 1 168 ? -5.379 7.490 26.682 1.00 64.12 168 LEU A C 1
ATOM 1374 O O . LEU A 1 168 ? -4.582 6.724 26.139 1.00 64.12 168 LEU A O 1
ATOM 1378 N N . ASN A 1 169 ? -6.161 7.117 27.691 1.00 73.81 169 ASN A N 1
ATOM 1379 C CA . ASN A 1 169 ? -6.266 5.738 28.113 1.00 73.81 169 ASN A CA 1
ATOM 1380 C C . ASN A 1 169 ? -7.192 5.031 27.128 1.00 73.81 169 ASN A C 1
ATOM 1382 O O . ASN A 1 169 ? -8.406 5.226 27.118 1.00 73.81 169 ASN A O 1
ATOM 1386 N N . ILE A 1 170 ? -6.588 4.229 26.259 1.00 70.38 170 ILE A N 1
ATOM 1387 C CA . ILE A 1 170 ? -7.306 3.455 25.249 1.00 70.38 170 ILE A CA 1
ATOM 1388 C C . ILE A 1 170 ? -8.342 2.534 25.913 1.00 70.38 170 ILE A C 1
ATOM 1390 O O . ILE A 1 170 ? -9.393 2.292 25.325 1.00 70.38 170 ILE A O 1
ATOM 1394 N N . GLN A 1 171 ? -8.087 2.085 27.146 1.00 72.06 171 GLN A N 1
ATOM 1395 C CA . GLN A 1 171 ? -9.000 1.227 27.892 1.00 72.06 171 GLN A CA 1
ATOM 1396 C C . GLN A 1 171 ? -10.318 1.931 28.231 1.00 72.06 171 GLN A C 1
ATOM 1398 O O . GLN A 1 171 ? -11.376 1.354 28.010 1.00 72.06 171 GLN A O 1
ATOM 1403 N N . ASP A 1 172 ? -10.273 3.203 28.630 1.00 74.56 172 ASP A N 1
ATOM 1404 C CA . ASP A 1 172 ? -11.480 3.977 28.955 1.00 74.56 172 ASP A CA 1
ATOM 1405 C C . ASP A 1 172 ? -12.361 4.192 27.709 1.00 74.56 172 ASP A C 1
ATOM 1407 O O . ASP A 1 172 ? -13.591 4.173 27.779 1.00 74.56 172 ASP A O 1
ATOM 1411 N N . VAL A 1 173 ? -11.733 4.351 26.537 1.00 75.31 173 VAL A N 1
ATOM 1412 C CA . VAL A 1 173 ? -12.439 4.454 25.248 1.00 75.31 173 VAL A CA 1
ATOM 1413 C C . VAL A 1 173 ? -13.116 3.130 24.889 1.00 75.31 173 VAL A C 1
ATOM 1415 O O . VAL A 1 173 ? -14.246 3.129 24.401 1.00 75.31 173 VAL A O 1
ATOM 1418 N N . ILE A 1 174 ? -12.447 2.003 25.141 1.00 72.75 174 ILE A N 1
ATOM 1419 C CA . ILE A 1 174 ? -12.996 0.664 24.904 1.00 72.75 174 ILE A CA 1
ATOM 1420 C C . ILE A 1 174 ? -14.165 0.390 25.843 1.00 72.75 174 ILE A C 1
ATOM 1422 O O . ILE A 1 174 ? -15.212 -0.056 25.382 1.00 72.75 174 ILE A O 1
ATOM 1426 N N . ASP A 1 175 ? -14.023 0.696 27.129 1.00 72.75 175 ASP A N 1
ATOM 1427 C CA . ASP A 1 175 ? -15.075 0.477 28.119 1.00 72.75 175 ASP A CA 1
ATOM 1428 C C . ASP A 1 175 ? -16.317 1.316 27.778 1.00 72.75 175 ASP A C 1
ATOM 1430 O O . ASP A 1 175 ? -17.440 0.806 27.785 1.00 72.75 175 ASP A O 1
ATOM 1434 N N . GLY A 1 176 ? -16.127 2.569 27.346 1.00 71.06 176 GLY A N 1
ATOM 1435 C CA . GLY A 1 176 ? -17.207 3.410 26.820 1.00 71.06 176 GLY A CA 1
ATOM 1436 C C . GLY A 1 176 ? -17.849 2.877 25.530 1.00 71.06 176 GLY A C 1
ATOM 1437 O O . GLY A 1 176 ? -19.058 3.032 25.326 1.00 71.06 176 GLY A O 1
ATOM 1438 N N . ALA A 1 177 ? -17.070 2.226 24.663 1.00 69.00 177 ALA A N 1
ATOM 1439 C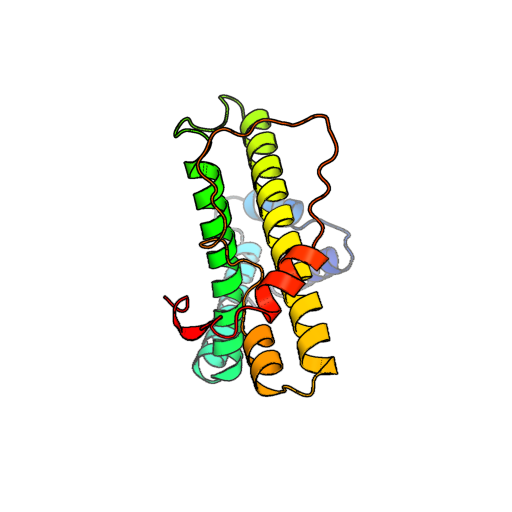 CA . ALA A 1 177 ? -17.575 1.584 23.453 1.00 69.00 177 ALA A CA 1
ATOM 1440 C C . ALA A 1 177 ? -18.381 0.310 23.771 1.00 69.00 177 ALA A C 1
ATOM 1442 O O . ALA A 1 177 ? -19.449 0.100 23.201 1.00 69.00 177 ALA A O 1
ATOM 1443 N N . LEU A 1 178 ? -17.924 -0.510 24.719 1.00 68.00 178 LEU A N 1
ATOM 1444 C CA . LEU A 1 178 ? -18.600 -1.741 25.141 1.00 68.00 178 LEU A CA 1
ATOM 1445 C C . LEU A 1 178 ? -19.891 -1.468 25.934 1.00 68.00 178 LEU A C 1
ATOM 1447 O O . LEU A 1 178 ? -20.842 -2.242 25.837 1.00 68.00 178 LEU A O 1
ATOM 1451 N N . LEU A 1 179 ? -19.955 -0.363 26.687 1.00 62.56 179 LEU A N 1
ATOM 1452 C CA . LEU A 1 179 ? -21.153 0.063 27.428 1.00 62.56 179 LEU A CA 1
ATOM 1453 C C . LEU A 1 179 ? -22.275 0.580 26.514 1.00 62.56 179 LEU A C 1
ATOM 1455 O O . LEU A 1 179 ? -23.456 0.492 26.860 1.00 62.56 179 LEU A O 1
ATOM 1459 N N . ASN A 1 180 ? -21.931 1.102 25.336 1.00 59.16 180 ASN A N 1
ATOM 1460 C CA . ASN A 1 180 ? -22.912 1.524 24.347 1.00 59.16 180 ASN A CA 1
ATOM 1461 C C . ASN A 1 180 ? -23.401 0.315 23.539 1.00 59.16 180 ASN A C 1
ATOM 1463 O O . ASN A 1 180 ? -22.887 0.009 22.468 1.00 59.16 180 ASN A O 1
ATOM 1467 N N . SER A 1 181 ? -24.491 -0.310 23.989 1.00 48.66 181 SER A N 1
ATOM 1468 C CA . SER A 1 181 ? -25.218 -1.395 23.294 1.00 48.66 181 SER A CA 1
ATOM 1469 C C . SER A 1 181 ? -25.808 -1.019 21.916 1.00 48.66 181 SER A C 1
ATOM 1471 O O . SER A 1 181 ? -26.599 -1.764 21.340 1.00 48.66 181 SER A O 1
ATOM 1473 N N . LYS A 1 182 ? -25.430 0.144 21.369 1.00 45.72 182 LYS A N 1
ATOM 1474 C CA . LYS A 1 182 ? -25.852 0.702 20.080 1.00 45.72 182 LYS A CA 1
ATOM 1475 C C . LYS A 1 182 ? -24.671 1.110 19.192 1.00 45.72 182 LYS A C 1
ATOM 1477 O O . LYS A 1 182 ? -24.814 2.050 18.410 1.00 45.72 182 LYS A O 1
ATOM 1482 N N . ILE A 1 183 ? -23.515 0.442 19.250 1.00 50.44 183 ILE A N 1
ATOM 1483 C CA . ILE A 1 183 ? -22.551 0.591 18.147 1.00 50.44 183 ILE A CA 1
ATOM 1484 C C . ILE A 1 183 ? -23.108 -0.157 16.936 1.00 50.44 183 ILE A C 1
ATOM 1486 O O . ILE A 1 183 ? -22.797 -1.313 16.661 1.00 50.44 183 ILE A O 1
ATOM 1490 N N . ASN A 1 184 ? -24.009 0.515 16.226 1.00 41.62 184 ASN A N 1
ATOM 1491 C CA . ASN A 1 184 ? -24.555 0.042 14.974 1.00 41.62 184 ASN A CA 1
ATOM 1492 C C . ASN A 1 184 ? -23.509 0.303 13.885 1.00 41.62 184 ASN A C 1
ATOM 1494 O O . ASN A 1 184 ? -23.562 1.298 13.169 1.00 41.62 184 ASN A O 1
ATOM 1498 N N . PHE A 1 185 ? -22.528 -0.592 13.772 1.00 45.47 185 PHE A N 1
ATOM 1499 C CA . PHE A 1 185 ? -21.495 -0.547 12.730 1.00 45.47 185 PHE A CA 1
ATOM 1500 C C . PHE A 1 185 ? -22.075 -0.589 11.297 1.00 45.47 185 PHE A C 1
ATOM 1502 O O . PHE A 1 185 ? -21.338 -0.404 10.332 1.00 45.47 185 PHE A O 1
ATOM 1509 N N . ALA A 1 186 ? -23.387 -0.808 11.136 1.00 34.94 186 ALA A N 1
ATOM 1510 C CA . ALA A 1 186 ? -24.072 -0.775 9.849 1.00 34.94 186 ALA A CA 1
ATOM 1511 C C . ALA A 1 186 ? -24.227 0.641 9.258 1.00 34.94 186 ALA A C 1
ATOM 1513 O O . ALA A 1 186 ? -24.442 0.763 8.056 1.00 34.94 186 ALA A O 1
ATOM 1514 N N . SER A 1 187 ? -24.110 1.718 10.050 1.00 32.34 187 SER A N 1
ATOM 1515 C CA . SER A 1 187 ? -24.357 3.085 9.554 1.00 32.34 187 SER A CA 1
ATOM 1516 C C . SER A 1 187 ? -23.122 3.821 9.015 1.00 32.34 187 SER A C 1
ATOM 1518 O O . SER A 1 187 ? -23.255 4.964 8.592 1.00 32.34 187 SER A O 1
ATOM 1520 N N . GLN A 1 188 ? -21.934 3.206 9.030 1.00 35.91 188 GLN A N 1
ATOM 1521 C CA . GLN A 1 188 ? -20.686 3.795 8.504 1.00 35.91 188 GLN A CA 1
ATOM 1522 C C . GLN A 1 188 ? -20.191 3.116 7.213 1.00 35.91 188 GLN A C 1
ATOM 1524 O O . GLN A 1 188 ? -19.052 3.310 6.803 1.00 35.91 188 GLN A O 1
ATOM 1529 N N . MET A 1 189 ? -21.034 2.304 6.566 1.00 30.83 189 MET A N 1
ATOM 1530 C CA . MET A 1 189 ? -20.700 1.594 5.327 1.00 30.83 189 MET A CA 1
ATOM 1531 C C . MET A 1 189 ? -21.176 2.351 4.073 1.00 30.83 189 MET A C 1
ATOM 1533 O O . MET A 1 189 ? -21.806 1.754 3.204 1.00 30.83 189 MET A O 1
ATOM 1537 N N . LEU A 1 190 ? -20.897 3.658 3.997 1.00 29.81 190 LEU A N 1
ATOM 1538 C CA . LEU A 1 190 ? -20.983 4.502 2.793 1.00 29.81 190 LEU A CA 1
ATOM 1539 C C . LEU A 1 190 ? -19.889 5.577 2.851 1.00 29.81 190 LEU A C 1
ATOM 1541 O O . LEU A 1 190 ? -19.286 5.843 1.790 1.00 29.81 190 LEU A O 1
#

Sequence (190 aa):
MIVSEWDNNLRIFASLAMKETSQAQVIRKLSSYKRNNPTLKALIEFDKIIMSLYILEYIDDPDMRSNVHRTLNRGEALHQLISAIRKVSDKKLPGKNEIEMEIYNECTRLIANCIIYYNAVLLSNLYDAYNKQGQQDHCNLIKRLSPVAWQHINLIGKYEFCRNQISLNIQDVIDGALLNSKINFASQML

Radius of gyration: 24.78 Å; Cα contacts (8 Å, |Δi|>4): 88; chains: 1; bounding box: 51×43×63 Å